Protein AF-A0A968MAL6-F1 (afdb_monomer_lite)

Foldseek 3Di:
DVVVVVVVVVLVVVLVVLVVVLVVVLVVLLVPPLQAAPLVLLLVLLLCVLVVHHQQPDPQDVDTPGRNPFFVVSNVVCNVVNPDDSSVVLVVLLVVLVVLQVLLVVLVCVVCVVPPVVVLPPCRVVVVVSCSVSPVVSSVCSSRSHCVSVLSSLQSVLLVCQLVVNNVSSVVSLVVSCSGGPVSVVVVVVVVVQVVPDGDD

Secondary structure (DSSP, 8-state):
-HHHHHHHHHHHHHHHHHHHHHHHHHHHHHHH-GGGSHHHHHHHHHHHHHTT--SS-S---SPSSPP--S-HHHHHHHGGGTTS-HHHHHHHHHHHHHHHHHHHHHHHHHHHHHHHHHHHHHHHHHHHHHHHHT-HHHHHHHHTT-THHHHHHHHHHHHHHHTTT-HHHHHHHHHHHHHH-STTHHHHHHHHHHHHS-S--

Radius of gyration: 20.29 Å; chains: 1; bounding box: 50×30×67 Å

Structure (mmCIF, N/CA/C/O backbone):
data_AF-A0A968MAL6-F1
#
_entry.id   AF-A0A968MAL6-F1
#
loop_
_atom_site.group_PDB
_atom_site.id
_atom_site.type_symbol
_atom_site.label_atom_id
_atom_site.label_alt_id
_atom_site.label_comp_id
_atom_site.label_asym_id
_atom_site.label_entity_id
_atom_site.label_seq_id
_atom_site.pdbx_PDB_ins_code
_atom_site.Cartn_x
_atom_site.Cartn_y
_atom_site.Cartn_z
_atom_site.occupancy
_atom_site.B_iso_or_equiv
_atom_site.auth_seq_id
_atom_site.auth_comp_id
_atom_site.auth_asym_id
_atom_site.auth_atom_id
_atom_site.pdbx_PDB_model_num
ATOM 1 N N . MET A 1 1 ? 0.985 7.442 41.364 1.00 51.34 1 MET A N 1
ATOM 2 C CA . MET A 1 1 ? 1.243 8.369 40.235 1.00 51.34 1 MET A CA 1
ATOM 3 C C . MET A 1 1 ? 2.527 8.025 39.466 1.00 51.34 1 MET A C 1
ATOM 5 O O . MET A 1 1 ? 2.498 8.048 38.245 1.00 51.34 1 MET A O 1
ATOM 9 N N . ASN A 1 2 ? 3.601 7.591 40.140 1.00 54.50 2 ASN A N 1
ATOM 10 C CA . ASN A 1 2 ? 4.912 7.316 39.520 1.00 54.50 2 ASN A CA 1
ATOM 11 C C . ASN A 1 2 ? 4.981 6.089 38.588 1.00 54.50 2 ASN A C 1
ATOM 13 O O . ASN A 1 2 ? 5.746 6.103 37.630 1.00 54.50 2 ASN A O 1
ATOM 17 N N . LEU A 1 3 ? 4.149 5.060 38.798 1.00 53.88 3 LEU A N 1
ATOM 18 C CA . LEU A 1 3 ? 4.181 3.844 37.970 1.00 53.88 3 LEU A CA 1
ATOM 19 C C . LEU A 1 3 ? 3.683 4.084 36.532 1.00 53.88 3 LEU A C 1
ATOM 21 O O . LEU A 1 3 ? 4.244 3.549 35.584 1.00 53.88 3 LEU A O 1
ATOM 25 N N . LYS A 1 4 ? 2.658 4.935 36.357 1.00 49.31 4 LYS A N 1
ATOM 26 C CA . LYS A 1 4 ? 2.114 5.286 35.032 1.00 49.31 4 LYS A CA 1
ATOM 27 C C . LYS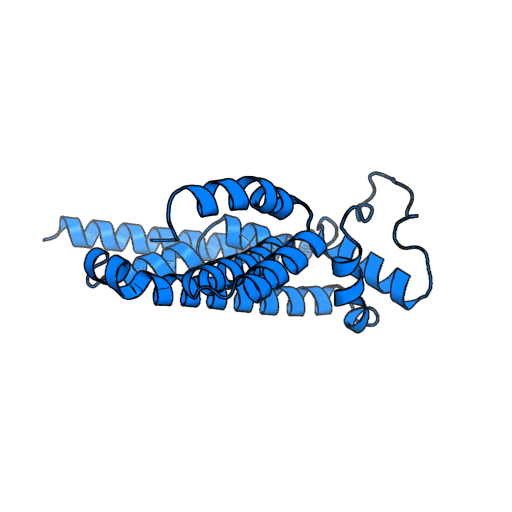 A 1 4 ? 3.102 6.120 34.215 1.00 49.31 4 LYS A C 1
ATOM 29 O O . LYS A 1 4 ? 3.215 5.922 33.015 1.00 49.31 4 LYS A O 1
ATOM 34 N N . ILE A 1 5 ? 3.834 7.014 34.878 1.00 56.94 5 ILE A N 1
ATOM 35 C CA . ILE A 1 5 ? 4.838 7.876 34.246 1.00 56.94 5 ILE A CA 1
ATOM 36 C C . ILE A 1 5 ? 6.049 7.039 33.815 1.00 56.94 5 ILE A C 1
ATOM 38 O O . ILE A 1 5 ? 6.457 7.131 32.664 1.00 56.94 5 ILE A O 1
ATOM 42 N N . GLY A 1 6 ? 6.563 6.152 34.677 1.00 54.81 6 GLY A N 1
ATOM 43 C CA . GLY A 1 6 ? 7.672 5.253 34.325 1.00 54.81 6 GLY A CA 1
ATOM 44 C C . GLY A 1 6 ? 7.352 4.312 33.157 1.00 54.81 6 GLY A C 1
ATOM 45 O O . GLY A 1 6 ? 8.191 4.110 32.283 1.00 54.81 6 GLY A O 1
ATOM 46 N N . LEU A 1 7 ? 6.114 3.807 33.089 1.00 55.72 7 LEU A N 1
ATOM 47 C CA . LEU A 1 7 ? 5.658 2.980 31.969 1.00 55.72 7 LEU A CA 1
ATOM 48 C C . LEU A 1 7 ? 5.637 3.777 30.652 1.00 55.72 7 LEU A C 1
ATOM 50 O O . LEU A 1 7 ? 6.122 3.298 29.633 1.00 55.72 7 LEU A O 1
ATOM 54 N N . LEU A 1 8 ? 5.125 5.013 30.681 1.00 56.56 8 LEU A N 1
ATOM 55 C CA . LEU A 1 8 ? 5.054 5.898 29.511 1.00 56.56 8 LEU A CA 1
ATOM 56 C C . LEU A 1 8 ? 6.440 6.279 28.969 1.00 56.56 8 LEU A C 1
ATOM 58 O O . LEU A 1 8 ? 6.631 6.312 27.752 1.00 56.56 8 LEU A O 1
ATOM 62 N N . TRP A 1 9 ? 7.418 6.511 29.849 1.00 55.53 9 TRP A N 1
ATOM 63 C CA . TRP A 1 9 ? 8.808 6.749 29.444 1.00 55.53 9 TRP A CA 1
ATOM 64 C C . TRP A 1 9 ? 9.450 5.500 28.833 1.00 55.53 9 TRP A C 1
ATOM 66 O O . TRP A 1 9 ? 10.084 5.604 27.784 1.00 55.53 9 TRP A O 1
ATOM 76 N N . GLY A 1 10 ? 9.219 4.320 29.418 1.00 60.47 10 GLY A N 1
ATOM 77 C CA . GLY A 1 10 ? 9.685 3.046 28.860 1.00 60.47 10 GLY A CA 1
ATOM 78 C C . GLY A 1 10 ? 9.137 2.779 27.455 1.00 60.47 10 GLY A C 1
ATOM 79 O O . GLY A 1 10 ? 9.898 2.444 26.549 1.00 60.47 10 GLY A O 1
ATOM 80 N N . PHE A 1 11 ? 7.838 3.013 27.242 1.00 60.50 11 PHE A N 1
ATOM 81 C CA . PHE A 1 11 ? 7.216 2.888 25.919 1.00 60.50 11 PHE A CA 1
ATOM 82 C C . PHE A 1 11 ? 7.781 3.890 24.908 1.00 60.50 11 PHE A C 1
ATOM 84 O O . PHE A 1 11 ? 8.002 3.533 23.752 1.00 60.50 11 PHE A O 1
ATOM 91 N N . SER A 1 12 ? 8.042 5.126 25.334 1.00 61.94 12 SER A N 1
ATOM 92 C CA . SER A 1 12 ? 8.558 6.179 24.451 1.00 61.94 12 SER A CA 1
ATOM 93 C C . SER A 1 12 ? 9.992 5.893 23.997 1.00 61.94 12 SER A C 1
ATOM 95 O O . SER A 1 12 ? 10.289 5.993 22.809 1.00 61.94 12 SER A O 1
ATOM 97 N N . VAL A 1 13 ? 10.867 5.460 24.910 1.00 68.69 13 VAL A N 1
ATOM 98 C CA . VAL A 1 13 ? 12.257 5.086 24.590 1.00 68.69 13 VAL A CA 1
ATOM 99 C C . VAL A 1 13 ? 12.304 3.862 23.675 1.00 68.69 13 VAL A C 1
ATOM 101 O O . VAL A 1 13 ? 13.034 3.870 22.685 1.00 68.69 13 VAL A O 1
ATOM 104 N N . LEU A 1 14 ? 11.483 2.843 23.949 1.00 66.75 14 LEU A N 1
ATOM 105 C CA . LEU A 1 14 ? 11.389 1.653 23.101 1.00 66.75 14 LEU A CA 1
ATOM 106 C C . LEU A 1 14 ? 10.876 1.997 21.693 1.00 66.75 14 LEU A C 1
ATOM 108 O O . LEU A 1 14 ? 11.385 1.474 20.707 1.00 66.75 14 LEU A O 1
ATOM 112 N N . SER A 1 15 ? 9.913 2.917 21.596 1.00 63.62 15 SER A N 1
ATOM 113 C CA . SER A 1 15 ? 9.362 3.385 20.318 1.00 63.62 15 SER A CA 1
ATOM 114 C C . SER A 1 15 ? 10.401 4.148 19.495 1.00 63.62 15 SER A C 1
ATOM 116 O O . SER A 1 15 ? 10.503 3.935 18.292 1.00 63.62 15 SER A O 1
ATOM 118 N N . ILE A 1 16 ? 11.207 5.001 20.136 1.00 71.06 16 ILE A N 1
ATOM 119 C CA . ILE A 1 16 ? 12.282 5.750 19.467 1.00 71.06 16 ILE A CA 1
ATOM 120 C C . ILE A 1 16 ? 13.395 4.809 18.996 1.00 71.06 16 ILE A C 1
ATOM 122 O O . ILE A 1 16 ? 13.851 4.925 17.861 1.00 71.06 16 ILE A O 1
ATOM 126 N N . ALA A 1 17 ? 13.812 3.857 19.834 1.00 71.12 17 ALA A N 1
ATOM 127 C CA . ALA A 1 17 ? 14.826 2.871 19.464 1.00 71.12 17 ALA A CA 1
ATOM 128 C C . ALA A 1 17 ? 14.357 1.984 18.298 1.00 71.12 17 ALA A C 1
ATOM 130 O O . ALA A 1 17 ? 15.116 1.741 17.361 1.00 71.12 17 ALA A O 1
ATOM 131 N N . LEU A 1 18 ? 13.086 1.565 18.316 1.00 68.56 18 LEU A N 1
ATOM 132 C CA . LEU A 1 18 ? 12.468 0.818 17.224 1.00 68.56 18 LEU A CA 1
ATOM 133 C C . LEU A 1 18 ? 12.384 1.659 15.941 1.00 68.56 18 LEU A C 1
ATOM 135 O O . LEU A 1 18 ? 12.729 1.161 14.876 1.00 68.56 18 LEU A O 1
ATOM 139 N N . ALA A 1 19 ? 11.997 2.935 16.038 1.00 69.50 19 ALA A N 1
ATOM 140 C CA . ALA A 1 19 ? 11.965 3.857 14.901 1.00 69.50 19 ALA A CA 1
ATOM 141 C C . ALA A 1 19 ? 13.349 4.027 14.261 1.00 69.50 19 ALA A C 1
ATOM 143 O O . ALA A 1 19 ? 13.481 3.952 13.043 1.00 69.50 19 ALA A O 1
ATOM 144 N N . ALA A 1 20 ? 14.385 4.227 15.078 1.00 74.50 20 ALA A N 1
ATOM 145 C CA . ALA A 1 20 ? 15.756 4.386 14.605 1.00 74.50 20 ALA A CA 1
ATOM 146 C C . ALA A 1 20 ? 16.278 3.109 13.926 1.00 74.50 20 ALA A C 1
ATOM 148 O O . ALA A 1 20 ? 16.894 3.196 12.866 1.00 74.50 20 ALA A O 1
ATOM 149 N N . TYR A 1 21 ? 15.983 1.934 14.493 1.00 74.81 21 TYR A N 1
ATOM 150 C CA . TYR A 1 21 ? 16.306 0.645 13.877 1.00 74.81 21 TYR A CA 1
ATOM 151 C C . TYR A 1 21 ? 15.601 0.467 12.526 1.00 74.81 21 TYR A C 1
ATOM 153 O O . TYR A 1 21 ? 16.252 0.133 11.543 1.00 74.81 21 TYR A O 1
ATOM 161 N N . ILE A 1 22 ? 14.301 0.764 12.461 1.00 69.12 22 ILE A N 1
ATOM 162 C CA . ILE A 1 22 ? 13.486 0.707 11.238 1.00 69.12 22 ILE A CA 1
ATOM 163 C C . ILE A 1 22 ? 14.056 1.629 10.151 1.00 69.12 22 ILE A C 1
ATOM 165 O O . ILE A 1 22 ? 14.203 1.217 9.004 1.00 69.12 22 ILE A O 1
ATOM 169 N N . ILE A 1 23 ? 14.424 2.864 10.501 1.00 69.75 23 ILE A N 1
ATOM 170 C CA . ILE A 1 23 ? 15.016 3.818 9.551 1.00 69.75 23 ILE A CA 1
ATOM 171 C C . ILE A 1 23 ? 16.369 3.307 9.042 1.00 69.75 23 ILE A C 1
ATOM 173 O O . ILE A 1 23 ? 16.617 3.343 7.837 1.00 69.75 23 ILE A O 1
ATOM 177 N N . ALA A 1 24 ? 17.228 2.806 9.933 1.00 69.81 24 ALA A N 1
ATOM 178 C CA . ALA A 1 24 ? 18.525 2.252 9.555 1.00 69.81 24 ALA A CA 1
ATOM 179 C C . ALA A 1 24 ? 18.366 1.036 8.625 1.00 69.81 24 ALA A C 1
ATOM 181 O O . ALA A 1 24 ? 19.005 0.973 7.574 1.00 69.81 24 ALA A O 1
ATOM 182 N N . ASP A 1 25 ? 17.454 0.126 8.959 1.00 70.56 25 ASP A N 1
ATOM 183 C CA . ASP A 1 25 ? 17.123 -1.054 8.160 1.00 70.56 25 ASP A CA 1
ATOM 184 C C . ASP A 1 25 ? 16.575 -0.669 6.775 1.00 70.56 25 ASP A C 1
ATOM 186 O O . ASP A 1 25 ? 17.031 -1.204 5.765 1.00 70.56 25 ASP A O 1
ATOM 190 N N . TYR A 1 26 ? 15.707 0.352 6.698 1.00 69.25 26 TYR A N 1
ATOM 191 C CA . TYR A 1 26 ? 15.232 0.900 5.422 1.00 69.25 26 TYR A CA 1
ATOM 192 C C . TYR A 1 26 ? 16.388 1.386 4.548 1.00 69.25 26 TYR A C 1
ATOM 194 O O . TYR A 1 26 ? 16.452 1.072 3.361 1.00 69.25 26 TYR A O 1
ATOM 202 N N . THR A 1 27 ? 17.307 2.166 5.128 1.00 66.00 27 THR A N 1
ATOM 203 C CA . THR A 1 27 ? 18.430 2.739 4.375 1.00 66.00 27 THR A CA 1
ATOM 204 C C . THR A 1 27 ? 19.405 1.674 3.892 1.00 66.00 27 THR A C 1
ATOM 206 O O . THR A 1 27 ? 19.837 1.734 2.745 1.00 66.00 27 THR A O 1
ATOM 209 N N . VAL A 1 28 ? 19.711 0.671 4.718 1.00 66.50 28 VAL A N 1
ATOM 210 C CA . VAL A 1 28 ? 20.562 -0.457 4.319 1.00 66.50 28 VAL A CA 1
ATOM 211 C C . VAL A 1 28 ? 19.873 -1.270 3.223 1.00 66.50 28 VAL A C 1
ATOM 213 O O . VAL A 1 28 ? 20.487 -1.560 2.200 1.00 66.50 28 VAL A O 1
ATOM 216 N N . PHE A 1 29 ? 18.588 -1.587 3.369 1.00 66.56 29 PHE A N 1
ATOM 217 C CA . PHE A 1 29 ? 17.880 -2.350 2.346 1.00 66.56 29 PHE A CA 1
ATOM 218 C C . PHE A 1 29 ? 17.795 -1.603 1.012 1.00 66.56 29 PHE A C 1
ATOM 220 O O . PHE A 1 29 ? 18.114 -2.169 -0.034 1.00 66.56 29 PHE A O 1
ATOM 227 N N . ALA A 1 30 ? 17.417 -0.323 1.043 1.00 64.12 30 ALA A N 1
ATOM 228 C CA . ALA A 1 30 ? 17.325 0.506 -0.154 1.00 64.12 30 ALA A CA 1
ATOM 229 C C . ALA A 1 30 ? 18.677 0.641 -0.880 1.00 64.12 30 ALA A C 1
ATOM 231 O O . ALA A 1 30 ? 18.699 0.780 -2.097 1.00 64.12 30 ALA A O 1
ATOM 232 N N . LEU A 1 31 ? 19.800 0.580 -0.159 1.00 65.25 31 LEU A N 1
ATOM 233 C CA . LEU A 1 31 ? 21.136 0.672 -0.752 1.00 65.25 31 LEU A CA 1
ATOM 234 C C . LEU A 1 31 ? 21.662 -0.659 -1.306 1.00 65.25 31 LEU A C 1
ATOM 236 O O . LEU A 1 31 ? 22.442 -0.635 -2.253 1.00 65.25 31 LEU A O 1
ATOM 240 N N . PHE A 1 32 ? 21.273 -1.800 -0.728 1.00 62.16 32 PHE A N 1
ATOM 241 C CA . PHE A 1 32 ? 21.923 -3.087 -1.017 1.00 62.16 32 PHE A CA 1
ATOM 242 C C . PHE A 1 32 ? 21.011 -4.164 -1.627 1.00 62.16 32 PHE A C 1
ATOM 244 O O . PHE A 1 32 ? 21.532 -5.134 -2.170 1.00 62.16 32 PHE A O 1
ATOM 251 N N . PHE A 1 33 ? 19.680 -4.033 -1.551 1.00 63.41 33 PHE A N 1
ATOM 252 C CA . PHE A 1 33 ? 18.760 -5.156 -1.811 1.00 63.41 33 PHE A CA 1
ATOM 253 C C . PHE A 1 33 ? 17.527 -4.825 -2.666 1.00 63.41 33 PHE A C 1
ATOM 255 O O . PHE A 1 33 ? 16.637 -5.669 -2.789 1.00 63.41 33 PHE A O 1
ATOM 262 N N . ILE A 1 34 ? 17.468 -3.649 -3.308 1.00 59.84 34 ILE A N 1
ATOM 263 C CA . ILE A 1 34 ? 16.366 -3.292 -4.228 1.00 59.84 34 ILE A CA 1
ATOM 264 C C . ILE A 1 34 ? 16.123 -4.403 -5.267 1.00 59.84 34 ILE A C 1
ATOM 266 O O . ILE A 1 34 ? 14.966 -4.745 -5.528 1.00 59.84 34 ILE A O 1
ATOM 270 N N . GLU A 1 35 ? 17.198 -5.031 -5.761 1.00 59.91 35 GLU A N 1
ATOM 271 C CA . GLU A 1 35 ? 17.199 -6.114 -6.761 1.00 59.91 35 GLU A CA 1
ATOM 272 C C . GLU A 1 35 ? 16.376 -7.364 -6.388 1.00 59.91 35 GLU A C 1
ATOM 274 O O . GLU A 1 35 ? 15.961 -8.117 -7.270 1.00 59.91 35 GLU A O 1
ATOM 279 N N . ALA A 1 36 ? 16.075 -7.568 -5.102 1.00 59.91 36 ALA A N 1
ATOM 280 C CA . ALA A 1 36 ? 15.384 -8.755 -4.592 1.00 59.91 36 ALA A CA 1
ATOM 281 C C . ALA A 1 36 ? 13.874 -8.552 -4.345 1.00 59.91 36 ALA A C 1
ATOM 283 O O . ALA A 1 36 ? 13.241 -9.360 -3.662 1.00 59.91 36 ALA A O 1
ATOM 284 N N . THR A 1 37 ? 13.282 -7.466 -4.849 1.00 71.69 37 THR A N 1
ATOM 285 C CA . THR A 1 37 ? 11.896 -7.093 -4.531 1.00 71.69 37 THR A CA 1
ATOM 286 C C . THR A 1 37 ? 10.890 -7.476 -5.619 1.00 71.69 37 THR A C 1
ATOM 288 O O . THR A 1 37 ? 11.152 -7.347 -6.817 1.00 71.69 37 THR A O 1
ATOM 291 N N . ASP A 1 38 ? 9.672 -7.848 -5.198 1.00 78.12 38 ASP A N 1
ATOM 292 C CA . ASP A 1 38 ? 8.491 -7.978 -6.072 1.00 78.12 38 ASP A CA 1
ATOM 293 C C . ASP A 1 38 ? 8.310 -6.738 -6.969 1.00 78.12 38 ASP A C 1
ATOM 295 O O . ASP A 1 38 ? 7.859 -6.837 -8.111 1.00 78.12 38 ASP A O 1
ATOM 299 N N . PHE A 1 39 ? 8.685 -5.564 -6.449 1.00 87.38 39 PHE A N 1
ATOM 300 C CA . PHE A 1 39 ? 8.546 -4.286 -7.127 1.00 87.38 39 PHE A CA 1
ATOM 301 C C . PHE A 1 39 ? 9.270 -4.217 -8.470 1.00 87.38 39 PHE A C 1
ATOM 303 O O . PHE A 1 39 ? 8.702 -3.728 -9.451 1.00 87.38 39 PHE A O 1
ATOM 310 N N . ILE A 1 40 ? 10.492 -4.745 -8.547 1.00 87.44 40 ILE A N 1
ATOM 311 C CA . ILE A 1 40 ? 11.246 -4.760 -9.804 1.00 87.44 40 ILE A CA 1
ATOM 312 C C . ILE A 1 40 ? 10.521 -5.580 -10.856 1.00 87.44 40 ILE A C 1
ATOM 314 O O . ILE A 1 40 ? 10.420 -5.150 -12.003 1.00 87.44 40 ILE A O 1
ATOM 318 N N . SER A 1 41 ? 9.955 -6.718 -10.458 1.00 88.38 41 SER A N 1
ATOM 319 C CA . SER A 1 41 ? 9.166 -7.560 -11.356 1.00 88.38 41 SER A CA 1
ATOM 320 C C . SER A 1 41 ? 8.015 -6.758 -11.976 1.00 88.38 41 SER A C 1
ATOM 322 O O . SER A 1 41 ? 7.749 -6.884 -13.171 1.00 88.38 41 SER A O 1
ATOM 324 N N . TYR A 1 42 ? 7.365 -5.875 -11.203 1.00 91.12 42 TYR A N 1
ATOM 325 C CA . TYR A 1 42 ? 6.310 -4.995 -11.715 1.00 91.12 42 TYR A CA 1
ATOM 326 C C . TYR A 1 42 ? 6.835 -3.966 -12.730 1.00 91.12 42 TYR A C 1
ATOM 328 O O . TYR A 1 42 ? 6.221 -3.787 -13.784 1.00 91.12 42 TYR A O 1
ATOM 336 N N . VAL A 1 43 ? 7.955 -3.297 -12.433 1.00 91.56 43 VAL A N 1
ATOM 337 C CA . VAL A 1 43 ? 8.524 -2.253 -13.306 1.00 91.56 43 VAL A CA 1
ATOM 338 C C . VAL A 1 43 ? 9.093 -2.848 -14.594 1.00 91.56 43 VAL A C 1
ATOM 340 O O . VAL A 1 43 ? 8.847 -2.314 -15.674 1.00 91.56 43 VAL A O 1
ATOM 343 N N . LEU A 1 44 ? 9.784 -3.986 -14.517 1.00 90.88 44 LEU A N 1
ATOM 344 C CA . LEU A 1 44 ? 10.300 -4.679 -15.698 1.00 90.88 44 LEU A CA 1
ATOM 345 C C . LEU A 1 44 ? 9.177 -5.184 -16.601 1.00 90.88 44 LEU A C 1
ATOM 347 O O . LEU A 1 44 ? 9.268 -5.061 -17.823 1.00 90.88 44 LEU A O 1
ATOM 351 N N . ALA A 1 45 ? 8.094 -5.707 -16.021 1.00 92.06 45 ALA A N 1
ATOM 352 C CA . ALA A 1 45 ? 6.913 -6.067 -16.797 1.00 92.06 45 ALA A CA 1
ATOM 353 C C . ALA A 1 45 ? 6.324 -4.837 -17.509 1.00 92.06 45 ALA A C 1
ATOM 355 O O . ALA A 1 45 ? 6.014 -4.906 -18.697 1.00 92.06 45 ALA A O 1
ATOM 356 N N . ALA A 1 46 ? 6.246 -3.690 -16.829 1.00 94.19 46 ALA A N 1
ATOM 357 C CA . ALA A 1 46 ? 5.793 -2.437 -17.429 1.00 94.19 46 ALA A CA 1
ATOM 358 C C . ALA A 1 46 ? 6.706 -1.945 -18.569 1.00 94.19 46 ALA A C 1
ATOM 360 O O . ALA A 1 46 ? 6.210 -1.503 -19.605 1.00 94.19 46 ALA A O 1
ATOM 361 N N . GLN A 1 47 ? 8.028 -2.068 -18.423 1.00 93.00 47 GLN A N 1
ATOM 362 C CA . GLN A 1 47 ? 9.013 -1.744 -19.466 1.00 93.00 47 GLN A CA 1
ATOM 363 C C . GLN A 1 47 ? 8.903 -2.654 -20.689 1.00 93.00 47 GLN A C 1
ATOM 365 O O . GLN A 1 47 ? 8.981 -2.185 -21.830 1.00 93.00 47 GLN A O 1
ATOM 370 N N . ARG A 1 48 ? 8.657 -3.948 -20.472 1.00 92.56 48 ARG A N 1
ATOM 371 C CA . ARG A 1 48 ? 8.382 -4.897 -21.555 1.00 92.56 48 ARG A CA 1
ATOM 372 C C . ARG A 1 48 ? 7.098 -4.540 -22.294 1.00 92.56 48 ARG A C 1
ATOM 374 O O . ARG A 1 48 ? 7.125 -4.437 -23.516 1.00 92.56 48 ARG A O 1
ATOM 381 N N . ILE A 1 49 ? 6.019 -4.228 -21.572 1.00 94.00 49 ILE A N 1
ATOM 382 C CA . ILE A 1 49 ? 4.770 -3.750 -22.188 1.00 94.00 49 ILE A CA 1
ATOM 383 C C . ILE A 1 49 ? 5.026 -2.481 -23.011 1.00 94.00 49 ILE A C 1
ATOM 385 O O . ILE A 1 49 ? 4.618 -2.411 -24.169 1.00 94.00 49 ILE A O 1
ATOM 389 N N . GLY A 1 50 ? 5.741 -1.500 -22.449 1.00 91.44 50 GLY A N 1
ATOM 390 C CA . GLY A 1 50 ? 6.062 -0.241 -23.128 1.00 91.44 50 GLY A CA 1
ATOM 391 C C . GLY A 1 50 ? 6.935 -0.399 -24.380 1.00 91.44 50 GLY A C 1
ATOM 392 O O . GLY A 1 50 ? 6.875 0.443 -25.271 1.00 91.44 50 GLY A O 1
ATOM 393 N N . SER A 1 51 ? 7.702 -1.487 -24.481 1.00 91.06 51 SER A N 1
ATOM 394 C CA . SER A 1 51 ? 8.520 -1.833 -25.654 1.00 91.06 51 SER A CA 1
ATOM 395 C C . SER A 1 51 ? 7.855 -2.843 -26.598 1.00 91.06 51 SER A C 1
ATOM 397 O O . SER A 1 51 ? 8.486 -3.289 -27.556 1.00 91.06 51 SER A O 1
ATOM 399 N N . GLY A 1 52 ? 6.587 -3.202 -26.361 1.00 90.69 52 GLY A N 1
ATOM 400 C CA . GLY A 1 52 ? 5.847 -4.161 -27.188 1.00 90.69 52 GLY A CA 1
ATOM 401 C C . GLY A 1 52 ? 6.312 -5.612 -27.028 1.00 90.69 52 GLY A C 1
ATOM 402 O O . GLY A 1 52 ? 6.036 -6.443 -27.891 1.00 90.69 52 GLY A O 1
ATOM 403 N N . GLN A 1 53 ? 7.026 -5.923 -25.946 1.00 88.81 53 GLN A N 1
ATOM 404 C CA . GLN A 1 53 ? 7.526 -7.261 -25.646 1.00 88.81 53 GLN A CA 1
ATOM 405 C C . GLN A 1 53 ? 6.541 -8.046 -24.762 1.00 88.81 53 GLN A C 1
ATOM 407 O O . GLN A 1 53 ? 5.870 -7.458 -23.906 1.00 88.81 53 GLN A O 1
ATOM 412 N N . PRO A 1 54 ? 6.488 -9.386 -24.888 1.00 87.88 54 PRO A N 1
ATOM 413 C CA . PRO A 1 54 ? 5.785 -10.232 -23.929 1.00 87.88 54 PRO A CA 1
ATOM 414 C C . PRO A 1 54 ? 6.344 -10.043 -22.510 1.00 87.88 54 PRO A C 1
ATOM 416 O O . PRO A 1 54 ? 7.559 -10.055 -22.303 1.00 87.88 54 PRO A O 1
ATOM 419 N N . PHE A 1 55 ? 5.461 -9.880 -21.520 1.00 88.12 55 PHE A N 1
ATOM 420 C CA . PHE A 1 55 ? 5.845 -9.648 -20.119 1.00 88.12 55 PHE A CA 1
ATOM 421 C C . PHE A 1 55 ? 5.634 -10.856 -19.192 1.00 88.12 55 PHE A C 1
ATOM 423 O O . PHE A 1 55 ? 6.130 -10.840 -18.070 1.00 88.12 55 PHE A O 1
ATOM 430 N N . TYR A 1 56 ? 4.966 -11.915 -19.667 1.00 87.50 56 TYR A N 1
ATOM 431 C CA . TYR A 1 56 ? 4.871 -13.209 -18.970 1.00 87.50 56 TYR A CA 1
ATOM 432 C C . TYR A 1 56 ? 5.900 -14.241 -19.449 1.00 87.50 56 TYR A C 1
ATOM 434 O O . TYR A 1 56 ? 6.154 -15.217 -18.754 1.00 87.50 56 TYR A O 1
ATOM 442 N N . GLU A 1 57 ? 6.507 -14.041 -20.620 1.00 75.94 57 GLU A N 1
ATOM 443 C CA . GLU A 1 57 ? 7.429 -15.004 -21.243 1.00 75.94 57 GLU A CA 1
ATOM 444 C C . GLU A 1 57 ? 8.889 -14.753 -20.836 1.00 75.94 57 GLU A C 1
ATOM 446 O O . GLU A 1 57 ? 9.809 -14.822 -21.650 1.00 75.94 57 GLU A O 1
ATOM 451 N N . VAL A 1 58 ? 9.117 -14.420 -19.565 1.00 66.56 58 VAL A N 1
ATOM 452 C CA . VAL A 1 58 ? 10.471 -14.376 -19.003 1.00 66.56 58 VAL A CA 1
ATOM 453 C C . VAL A 1 58 ? 10.780 -15.787 -18.499 1.00 66.56 58 VAL A C 1
ATOM 455 O O . VAL A 1 58 ? 9.982 -16.309 -17.715 1.00 66.56 58 VAL A O 1
ATOM 458 N N . PRO A 1 59 ? 11.873 -16.438 -18.947 1.00 58.81 59 PRO A N 1
ATOM 459 C CA . PRO A 1 59 ? 12.220 -17.771 -18.474 1.00 58.81 59 PRO A CA 1
ATOM 460 C C . PRO A 1 59 ? 12.226 -17.783 -16.946 1.00 58.81 59 PRO A C 1
ATOM 462 O O . PRO A 1 59 ? 12.785 -16.876 -16.331 1.00 58.81 59 PRO A O 1
ATOM 465 N N . VAL A 1 60 ? 11.594 -18.794 -16.341 1.00 57.06 60 VAL A N 1
ATOM 466 C CA . VAL A 1 60 ? 11.626 -19.022 -14.889 1.00 57.06 60 VAL A CA 1
ATOM 467 C C . VAL A 1 60 ? 13.024 -19.515 -14.531 1.00 57.06 60 VAL A C 1
ATOM 469 O O . VAL A 1 60 ? 13.247 -20.687 -14.239 1.00 57.06 60 VAL A O 1
ATOM 472 N N . VAL A 1 61 ? 13.999 -18.626 -14.637 1.00 54.84 61 VAL A N 1
ATOM 473 C CA . VAL A 1 61 ? 15.269 -18.791 -13.959 1.00 54.84 61 VAL A CA 1
ATOM 474 C C . VAL A 1 61 ? 15.024 -18.246 -12.560 1.00 54.84 61 VAL A C 1
ATOM 476 O O . VAL A 1 61 ? 14.416 -17.187 -12.408 1.00 54.84 61 VAL A O 1
ATOM 479 N N . PHE A 1 62 ? 15.454 -18.962 -11.523 1.00 54.25 62 PHE A N 1
ATOM 480 C CA . PHE A 1 62 ? 15.479 -18.441 -10.149 1.00 54.25 62 PHE A CA 1
ATOM 481 C C . PHE A 1 62 ? 16.567 -17.357 -10.001 1.00 54.25 62 PHE A C 1
ATOM 483 O O . PHE A 1 62 ? 17.316 -17.338 -9.029 1.00 54.25 62 PHE A O 1
ATOM 490 N N . GLU A 1 63 ? 16.697 -16.499 -11.009 1.00 58.59 63 GLU A N 1
ATOM 491 C CA . GLU A 1 63 ? 17.574 -15.346 -11.038 1.00 58.59 63 GLU A CA 1
ATOM 492 C C . GLU A 1 63 ? 16.783 -14.137 -10.555 1.00 58.59 63 GLU A C 1
ATOM 494 O O . GLU A 1 63 ? 15.581 -14.000 -10.787 1.00 58.59 63 GLU A O 1
ATOM 499 N N . THR A 1 64 ? 17.466 -13.268 -9.824 1.00 57.78 64 THR A N 1
ATOM 500 C CA . THR A 1 64 ? 16.947 -11.958 -9.462 1.00 57.78 64 THR A CA 1
ATOM 501 C C . THR A 1 64 ? 17.087 -11.041 -10.674 1.00 57.78 64 THR A C 1
ATOM 503 O O . THR A 1 64 ? 18.197 -10.921 -11.198 1.00 57.78 64 THR A O 1
ATOM 506 N N . PRO A 1 65 ? 16.012 -10.377 -11.123 1.00 65.56 65 PRO A N 1
ATOM 507 C CA . PRO A 1 65 ? 14.679 -10.324 -10.522 1.00 65.56 65 PRO A CA 1
ATOM 508 C C . PRO A 1 65 ? 13.748 -11.466 -10.961 1.00 65.56 65 PRO A C 1
ATOM 510 O O . PRO A 1 65 ? 13.788 -11.929 -12.099 1.00 65.56 65 PRO A O 1
ATOM 513 N N . ALA A 1 66 ? 12.860 -11.864 -10.045 1.00 71.00 66 ALA A N 1
ATOM 514 C CA . ALA A 1 66 ? 11.903 -12.949 -10.240 1.00 71.00 66 ALA A CA 1
ATOM 515 C C . ALA A 1 66 ? 10.958 -12.716 -11.444 1.00 71.00 66 ALA A C 1
ATOM 517 O O . ALA A 1 66 ? 10.657 -11.571 -11.800 1.00 71.00 66 ALA A O 1
ATOM 518 N N . PRO A 1 67 ? 10.431 -13.789 -12.065 1.00 80.25 67 PRO A N 1
ATOM 519 C CA . PRO A 1 67 ? 9.461 -13.656 -13.145 1.00 80.25 67 PRO A CA 1
ATOM 520 C C . PRO A 1 67 ? 8.153 -13.022 -12.655 1.00 80.25 67 PRO A C 1
ATOM 522 O O . PRO A 1 67 ? 7.711 -13.214 -11.520 1.00 80.25 67 PRO A O 1
ATOM 525 N N . TYR A 1 68 ? 7.487 -12.293 -13.550 1.00 87.62 68 TYR A N 1
ATOM 526 C CA . TYR A 1 68 ? 6.213 -11.650 -13.254 1.00 87.62 68 TYR A CA 1
ATOM 527 C C . TYR A 1 68 ? 5.070 -12.677 -13.197 1.00 87.62 68 TYR A C 1
ATOM 529 O O . TYR A 1 68 ? 4.667 -13.235 -14.215 1.00 87.62 68 TYR A O 1
ATOM 537 N N . ILE A 1 69 ? 4.522 -12.901 -11.999 1.00 88.69 69 ILE A N 1
ATOM 538 C CA . ILE A 1 69 ? 3.449 -13.883 -11.730 1.00 88.69 69 ILE A CA 1
ATOM 539 C C . ILE A 1 69 ? 2.118 -13.239 -11.310 1.00 88.69 69 ILE A C 1
ATOM 541 O O . ILE A 1 69 ? 1.220 -13.903 -10.789 1.00 88.69 69 ILE A O 1
ATOM 545 N N . TYR A 1 70 ? 1.998 -11.924 -11.474 1.00 90.00 70 TYR A N 1
ATOM 546 C CA . TYR A 1 70 ? 0.879 -11.142 -10.954 1.00 90.00 70 TYR A CA 1
ATOM 547 C C . TYR A 1 70 ? -0.160 -10.866 -12.045 1.00 90.00 70 TYR A C 1
ATOM 549 O O . TYR A 1 70 ? 0.142 -11.008 -13.224 1.00 90.00 70 TYR A O 1
ATOM 557 N N . PRO A 1 71 ? -1.393 -10.470 -11.691 1.00 94.31 71 PRO A N 1
ATOM 558 C CA . PRO A 1 71 ? -2.389 -10.071 -12.680 1.00 94.31 71 PRO A CA 1
ATOM 559 C C . PRO A 1 71 ? -1.950 -8.871 -13.549 1.00 94.31 71 PRO A C 1
ATOM 561 O O . PRO A 1 71 ? -1.348 -7.937 -13.017 1.00 94.31 71 PRO A O 1
ATOM 564 N N . PRO A 1 72 ? -2.348 -8.799 -14.840 1.00 94.00 72 PRO A N 1
ATOM 565 C CA . PRO A 1 72 ? -1.815 -7.818 -15.795 1.00 94.00 72 PRO A CA 1
ATOM 566 C C . PRO A 1 72 ? -1.966 -6.350 -15.386 1.00 94.00 72 PRO A C 1
ATOM 568 O O . PRO A 1 72 ? -1.126 -5.523 -15.739 1.00 94.00 72 PRO A O 1
ATOM 571 N N . LEU A 1 73 ? -3.040 -6.006 -14.661 1.00 94.94 73 LEU A N 1
ATOM 572 C CA . LEU A 1 73 ? -3.338 -4.618 -14.304 1.00 94.94 73 LEU A CA 1
ATOM 573 C C . LEU A 1 73 ? -2.180 -3.977 -13.535 1.00 94.94 73 LEU A C 1
ATOM 575 O O . LEU A 1 73 ? -1.902 -2.799 -13.744 1.00 94.94 73 LEU A O 1
ATOM 579 N N . MET A 1 74 ? -1.483 -4.742 -12.688 1.00 94.31 74 MET A N 1
ATOM 580 C CA . MET A 1 74 ? -0.372 -4.209 -11.904 1.00 94.31 74 MET A CA 1
ATOM 581 C C . MET A 1 74 ? 0.779 -3.725 -12.802 1.00 94.31 74 MET A C 1
ATOM 583 O O . MET A 1 74 ? 1.315 -2.643 -12.575 1.00 94.31 74 MET A O 1
ATOM 587 N N . ALA A 1 75 ? 1.121 -4.472 -13.856 1.00 93.75 75 ALA A N 1
ATOM 588 C CA . ALA A 1 75 ? 2.133 -4.041 -14.820 1.00 93.75 75 ALA A CA 1
ATOM 589 C C . ALA A 1 75 ? 1.630 -2.862 -15.666 1.00 93.75 75 ALA A C 1
ATOM 591 O O . ALA A 1 75 ? 2.352 -1.887 -15.858 1.00 93.75 75 ALA A O 1
ATOM 592 N N . VAL A 1 76 ? 0.369 -2.907 -16.115 1.00 95.31 76 VAL A N 1
ATOM 593 C CA . VAL A 1 76 ? -0.242 -1.853 -16.945 1.00 95.31 76 VAL A CA 1
ATOM 594 C C . VAL A 1 76 ? -0.257 -0.496 -16.237 1.00 95.31 76 VAL A C 1
ATOM 596 O O . VAL A 1 76 ? 0.072 0.516 -16.851 1.00 95.31 76 VAL A O 1
ATOM 599 N N . VAL A 1 77 ? -0.584 -0.456 -14.941 1.00 95.31 77 VAL A N 1
ATOM 600 C CA . VAL A 1 77 ? -0.600 0.789 -14.148 1.00 95.31 77 VAL A CA 1
ATOM 601 C C . VAL A 1 77 ? 0.783 1.442 -14.070 1.00 95.31 77 VAL A C 1
ATOM 603 O O . VAL A 1 77 ? 0.873 2.663 -13.944 1.00 95.31 77 VAL A O 1
ATOM 606 N N . LEU A 1 78 ? 1.858 0.657 -14.180 1.00 95.69 78 LEU A N 1
ATOM 607 C CA . LEU A 1 78 ? 3.226 1.165 -14.147 1.00 95.69 78 LEU A CA 1
ATOM 608 C C . LEU A 1 78 ? 3.788 1.551 -15.524 1.00 95.69 78 LEU A C 1
ATOM 610 O O . LEU A 1 78 ? 4.842 2.181 -15.579 1.00 95.69 78 LEU A O 1
ATOM 614 N N . VAL A 1 79 ? 3.093 1.251 -16.628 1.00 96.19 79 VAL A N 1
ATOM 615 C CA . VAL A 1 79 ? 3.542 1.587 -17.997 1.00 96.19 79 VAL A CA 1
ATOM 616 C C . VAL A 1 79 ? 3.875 3.074 -18.180 1.00 96.19 79 VAL A C 1
ATOM 618 O O . VAL A 1 79 ? 4.914 3.356 -18.776 1.00 96.19 79 VAL A O 1
ATOM 621 N N . PRO A 1 80 ? 3.103 4.044 -17.643 1.00 96.44 80 PRO A N 1
ATOM 622 C CA . PRO A 1 80 ? 3.465 5.461 -17.743 1.00 96.44 80 PRO A CA 1
ATOM 623 C C . PRO A 1 80 ? 4.833 5.810 -17.132 1.00 96.44 80 PRO A C 1
ATOM 625 O O . PRO A 1 80 ? 5.411 6.835 -17.481 1.00 96.44 80 PRO A O 1
ATOM 628 N N . PHE A 1 81 ? 5.360 4.967 -16.238 1.00 94.94 81 PHE A N 1
ATOM 629 C CA . PHE A 1 81 ? 6.649 5.146 -15.565 1.00 94.94 81 PHE A CA 1
ATOM 630 C C . PHE A 1 81 ? 7.764 4.272 -16.155 1.00 94.94 81 PHE A C 1
ATOM 632 O O . PHE A 1 81 ? 8.891 4.322 -15.670 1.00 94.94 81 PHE A O 1
ATOM 639 N N . ALA A 1 82 ? 7.483 3.494 -17.206 1.00 91.88 82 ALA A N 1
ATOM 640 C CA . ALA A 1 82 ? 8.431 2.553 -17.802 1.00 91.88 82 ALA A CA 1
ATOM 641 C C . ALA A 1 82 ? 9.738 3.213 -18.279 1.00 91.88 82 ALA A C 1
ATOM 643 O O . ALA A 1 82 ? 10.797 2.597 -18.221 1.00 91.88 82 ALA A O 1
ATOM 644 N N . GLY A 1 83 ? 9.682 4.471 -18.727 1.00 93.19 83 GLY A N 1
ATOM 645 C CA . GLY A 1 83 ? 10.861 5.209 -19.193 1.00 93.19 83 GLY A CA 1
ATOM 646 C C . GLY A 1 83 ? 11.754 5.780 -18.085 1.00 93.19 83 GLY A C 1
ATOM 647 O O . GLY A 1 83 ? 12.771 6.393 -18.401 1.00 93.19 83 GLY A O 1
ATOM 648 N N . LEU A 1 84 ? 11.378 5.641 -16.811 1.00 93.06 84 LEU A N 1
ATOM 649 C CA . LEU A 1 84 ? 12.131 6.187 -15.681 1.00 93.06 84 LEU A CA 1
ATOM 650 C C . LEU A 1 84 ? 13.105 5.150 -15.091 1.00 93.06 84 LEU A C 1
ATOM 652 O O . LEU A 1 84 ? 12.837 3.949 -15.170 1.00 93.06 84 LEU A O 1
ATOM 656 N N . PRO A 1 85 ? 14.197 5.596 -14.437 1.00 90.75 85 PRO A N 1
ATOM 657 C CA . PRO A 1 85 ? 15.034 4.720 -13.619 1.00 90.75 85 PRO A CA 1
ATOM 658 C C . PRO A 1 85 ? 14.210 4.033 -12.522 1.00 90.75 85 PRO A C 1
ATOM 660 O O . PRO A 1 85 ? 13.359 4.675 -11.897 1.00 90.75 85 PRO A O 1
ATOM 663 N N . ILE A 1 86 ? 14.463 2.745 -12.273 1.00 87.69 86 ILE A N 1
ATOM 664 C CA . ILE A 1 86 ? 13.687 1.915 -11.333 1.00 87.69 86 ILE A CA 1
ATOM 665 C C . ILE A 1 86 ? 13.684 2.531 -9.929 1.00 87.69 86 ILE A C 1
ATOM 667 O O . ILE A 1 86 ? 12.655 2.529 -9.256 1.00 87.69 86 ILE A O 1
ATOM 671 N N . GLU A 1 87 ? 14.801 3.120 -9.513 1.00 86.62 87 GLU A N 1
ATOM 672 C CA . GLU A 1 87 ? 14.979 3.783 -8.222 1.00 86.62 87 GLU A CA 1
ATOM 673 C C . GLU A 1 87 ? 14.026 4.972 -8.076 1.00 86.62 87 GLU A C 1
ATOM 675 O O . GLU A 1 87 ? 13.417 5.168 -7.024 1.00 86.62 87 GLU A O 1
ATOM 680 N N . LEU A 1 88 ? 13.839 5.745 -9.151 1.00 89.50 88 LEU A N 1
ATOM 681 C CA . LEU A 1 88 ? 12.919 6.878 -9.155 1.00 89.50 88 LEU A CA 1
ATOM 682 C C . LEU A 1 88 ? 11.463 6.404 -9.068 1.00 89.50 88 LEU A C 1
ATOM 684 O O . LEU A 1 88 ? 10.673 6.980 -8.313 1.00 89.50 88 LEU A O 1
ATOM 688 N N . VAL A 1 89 ? 11.116 5.331 -9.790 1.00 92.44 89 VAL A N 1
ATOM 689 C CA . VAL A 1 89 ? 9.782 4.716 -9.691 1.00 92.44 89 VAL A CA 1
ATOM 690 C C . VAL A 1 89 ? 9.557 4.160 -8.282 1.00 92.44 89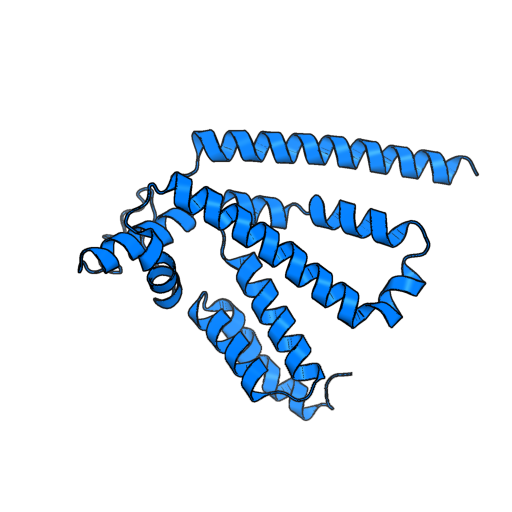 VAL A C 1
ATOM 692 O O . VAL A 1 89 ? 8.477 4.344 -7.726 1.00 92.44 89 VAL A O 1
ATOM 695 N N . PHE A 1 90 ? 10.572 3.553 -7.665 1.00 89.31 90 PHE A N 1
ATOM 696 C CA . PHE A 1 90 ? 10.504 3.011 -6.308 1.00 89.31 90 PHE A CA 1
ATOM 697 C C . PHE A 1 90 ? 10.308 4.099 -5.246 1.00 89.31 90 PHE A C 1
ATOM 699 O O . PHE A 1 90 ? 9.457 3.957 -4.364 1.00 89.31 90 PHE A O 1
ATOM 706 N N . VAL A 1 91 ? 11.025 5.224 -5.343 1.00 87.88 91 VAL A N 1
ATOM 707 C CA . VAL A 1 91 ? 10.816 6.381 -4.454 1.00 87.88 91 VAL A CA 1
ATOM 708 C C . VAL A 1 91 ? 9.392 6.920 -4.603 1.00 87.88 91 VAL A C 1
ATOM 710 O O . VAL A 1 91 ? 8.695 7.107 -3.602 1.00 87.88 91 VAL A O 1
ATOM 713 N N . GLY A 1 92 ? 8.921 7.107 -5.840 1.00 90.94 92 GLY A N 1
ATOM 714 C CA . GLY A 1 92 ? 7.545 7.531 -6.107 1.00 90.94 92 GLY A CA 1
ATOM 715 C C . GLY A 1 92 ? 6.508 6.552 -5.547 1.00 90.94 92 GLY A C 1
ATOM 716 O O . GLY A 1 92 ? 5.544 6.964 -4.896 1.00 90.94 92 GLY A O 1
ATOM 717 N N . TRP A 1 93 ? 6.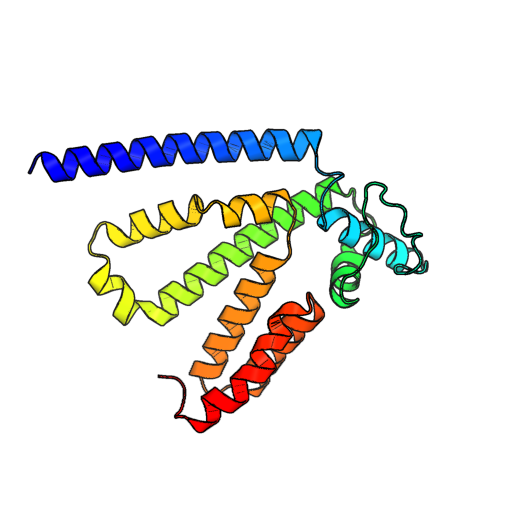740 5.251 -5.724 1.00 92.56 93 TRP A N 1
ATOM 718 C CA . TRP A 1 93 ? 5.896 4.182 -5.194 1.00 92.56 93 TRP A CA 1
ATOM 719 C C . TRP A 1 93 ? 5.864 4.158 -3.666 1.00 92.56 93 TRP A C 1
ATOM 721 O O . TRP A 1 93 ? 4.803 3.967 -3.070 1.00 92.56 93 TRP A O 1
ATOM 731 N N . THR A 1 94 ? 7.002 4.396 -3.019 1.00 90.31 94 THR A N 1
ATOM 732 C CA . THR A 1 94 ? 7.111 4.486 -1.559 1.00 90.31 94 THR A CA 1
ATOM 733 C C . THR A 1 94 ? 6.275 5.650 -1.034 1.00 90.31 94 THR A C 1
ATOM 735 O O . THR A 1 94 ? 5.446 5.462 -0.143 1.00 90.31 94 THR A O 1
ATOM 738 N N . ILE A 1 95 ? 6.423 6.841 -1.624 1.00 90.56 95 ILE A N 1
ATOM 739 C CA . ILE A 1 95 ? 5.640 8.030 -1.252 1.00 90.56 95 ILE A CA 1
ATOM 740 C C . ILE A 1 95 ? 4.142 7.763 -1.445 1.00 90.56 95 ILE A C 1
ATOM 742 O O . ILE A 1 95 ? 3.335 8.041 -0.553 1.00 90.56 95 ILE A O 1
ATOM 746 N N . PHE A 1 96 ? 3.767 7.165 -2.578 1.00 95.25 96 PHE A N 1
ATOM 747 C CA . PHE A 1 96 ? 2.388 6.771 -2.858 1.00 95.25 96 PHE A CA 1
ATOM 748 C C . PHE A 1 96 ? 1.849 5.760 -1.834 1.00 95.25 96 PHE A C 1
ATOM 750 O O . PHE A 1 96 ? 0.722 5.906 -1.354 1.00 95.25 96 PHE A O 1
ATOM 757 N N . SER A 1 97 ? 2.658 4.771 -1.448 1.00 94.38 97 SER A N 1
ATOM 758 C CA . SER A 1 97 ? 2.314 3.762 -0.440 1.00 94.38 97 SER A CA 1
ATOM 759 C C . SER A 1 97 ? 2.080 4.396 0.931 1.00 94.38 97 SER A C 1
ATOM 761 O O . SER A 1 97 ? 1.065 4.115 1.567 1.00 94.38 97 SER A O 1
ATOM 763 N N . ILE A 1 98 ? 2.949 5.313 1.363 1.00 91.81 98 ILE A N 1
ATOM 764 C CA . ILE A 1 98 ? 2.771 6.069 2.613 1.00 91.81 98 ILE A CA 1
ATOM 765 C C . ILE A 1 98 ? 1.466 6.876 2.570 1.00 91.81 98 ILE A C 1
ATOM 767 O O . ILE A 1 98 ? 0.683 6.834 3.521 1.00 91.81 98 ILE A O 1
ATOM 771 N N . GLY A 1 99 ? 1.185 7.556 1.454 1.00 95.25 99 GLY A N 1
ATOM 772 C CA . GLY A 1 99 ? -0.080 8.268 1.255 1.00 95.25 99 GLY A CA 1
ATOM 773 C C . GLY A 1 99 ? -1.299 7.345 1.369 1.00 95.25 99 GLY A C 1
ATOM 774 O O . GLY A 1 99 ? -2.262 7.673 2.066 1.00 95.25 99 GLY A O 1
ATOM 775 N N . CYS A 1 100 ? -1.236 6.160 0.754 1.00 97.56 100 CYS A N 1
ATOM 776 C CA . CYS A 1 100 ? -2.294 5.152 0.841 1.00 97.56 100 CYS A CA 1
ATOM 777 C C . CYS A 1 100 ? -2.505 4.646 2.272 1.00 97.56 100 CYS A C 1
ATOM 779 O O . CYS A 1 100 ? -3.649 4.511 2.709 1.00 97.56 100 CYS A O 1
ATOM 781 N N . TRP A 1 101 ? -1.420 4.409 3.013 1.00 94.94 101 TRP A N 1
ATOM 782 C CA . TRP A 1 101 ? -1.473 4.004 4.416 1.00 94.94 101 TRP A CA 1
ATOM 783 C C . TRP A 1 101 ? -2.163 5.061 5.278 1.00 94.94 101 TRP A C 1
ATOM 785 O O . TRP A 1 101 ? -3.142 4.763 5.964 1.00 94.94 101 TRP A O 1
ATOM 795 N N . VAL A 1 102 ? -1.707 6.315 5.193 1.00 93.00 102 VAL A N 1
ATOM 796 C CA . VAL A 1 102 ? -2.289 7.437 5.944 1.00 93.00 102 VAL A CA 1
ATOM 797 C C . VAL A 1 102 ? -3.773 7.596 5.613 1.00 93.00 102 VAL A C 1
ATOM 799 O O . VAL A 1 102 ? -4.591 7.718 6.526 1.00 93.00 102 VAL A O 1
ATOM 802 N N . ALA A 1 103 ? -4.142 7.530 4.330 1.00 96.19 103 ALA A N 1
ATOM 803 C CA . ALA A 1 103 ? -5.534 7.611 3.900 1.00 96.19 103 ALA A CA 1
ATOM 804 C C . ALA A 1 103 ? -6.383 6.457 4.459 1.00 96.19 103 ALA A C 1
ATOM 806 O O . ALA A 1 103 ? -7.469 6.700 4.988 1.00 96.19 103 ALA A O 1
ATOM 807 N N . ALA A 1 104 ? -5.891 5.217 4.400 1.00 96.44 104 ALA A N 1
ATOM 808 C CA . ALA A 1 104 ? -6.605 4.049 4.910 1.00 96.44 104 ALA A CA 1
ATOM 809 C C . ALA A 1 104 ? -6.860 4.163 6.420 1.00 96.44 104 ALA A C 1
ATOM 811 O O . ALA A 1 104 ? -7.998 4.006 6.871 1.00 96.44 104 ALA A O 1
ATOM 812 N N . ILE A 1 105 ? -5.831 4.512 7.198 1.00 92.88 105 ILE A N 1
ATOM 813 C CA . ILE A 1 105 ? -5.955 4.704 8.648 1.00 92.88 105 ILE A CA 1
ATOM 814 C C . ILE A 1 105 ? -6.900 5.864 8.972 1.00 92.88 105 ILE A C 1
ATOM 816 O O . ILE A 1 105 ? -7.788 5.706 9.812 1.00 92.88 105 ILE A O 1
ATOM 820 N N . ALA A 1 106 ? -6.773 7.007 8.291 1.00 91.94 106 ALA A N 1
ATOM 821 C CA . ALA A 1 106 ? -7.653 8.155 8.503 1.00 91.94 106 ALA A CA 1
ATOM 822 C C . ALA A 1 106 ? -9.125 7.803 8.236 1.00 91.94 106 ALA A C 1
ATOM 824 O O . ALA A 1 106 ? -10.004 8.168 9.020 1.00 91.94 106 ALA A O 1
ATOM 825 N N . LEU A 1 107 ? -9.397 7.044 7.172 1.00 95.50 107 LEU A N 1
ATOM 826 C CA . LEU A 1 107 ? -10.733 6.560 6.834 1.00 95.50 107 LEU A CA 1
ATOM 827 C C . LEU A 1 107 ? -11.291 5.595 7.890 1.00 95.50 107 LEU A C 1
ATOM 829 O O . LEU A 1 107 ? -12.449 5.746 8.290 1.00 95.50 107 LEU A O 1
ATOM 833 N N . ILE A 1 108 ? -10.480 4.654 8.384 1.00 93.56 108 ILE A N 1
ATOM 834 C CA . ILE A 1 108 ? -10.867 3.731 9.465 1.00 93.56 108 ILE A CA 1
ATOM 835 C C . ILE A 1 108 ? -11.190 4.512 10.743 1.00 93.56 108 ILE A C 1
ATOM 837 O O . ILE A 1 108 ? -12.272 4.346 11.312 1.00 93.56 108 ILE A O 1
ATOM 841 N N . VAL A 1 109 ? -10.289 5.400 11.174 1.00 90.88 109 VAL A N 1
ATOM 842 C CA . VAL A 1 109 ? -10.473 6.218 12.381 1.00 90.88 109 VAL A CA 1
ATOM 843 C C . VAL A 1 109 ? -11.715 7.087 12.243 1.00 90.88 109 VAL A C 1
ATOM 845 O O . VAL A 1 109 ? -12.543 7.105 13.149 1.00 90.88 109 VAL A O 1
ATOM 848 N N . TYR A 1 110 ? -11.906 7.753 11.103 1.00 91.75 110 TYR A N 1
ATOM 849 C CA . TYR A 1 110 ? -13.098 8.558 10.849 1.00 91.75 110 TYR A CA 1
ATOM 850 C C . TYR A 1 110 ? -14.378 7.721 10.952 1.00 91.75 110 TYR A C 1
ATOM 852 O O . TYR A 1 110 ? -15.346 8.155 11.583 1.00 91.75 110 TYR A O 1
ATOM 860 N N . ALA A 1 111 ? -14.390 6.528 10.361 1.00 92.50 111 ALA A N 1
ATOM 861 C CA . ALA A 1 111 ? -15.555 5.651 10.314 1.00 92.50 111 ALA A CA 1
ATOM 862 C C . ALA A 1 111 ? -15.895 4.983 11.652 1.00 92.50 111 ALA A C 1
ATOM 864 O O . ALA A 1 111 ? -17.053 4.605 11.861 1.00 92.50 111 ALA A O 1
ATOM 865 N N . LEU A 1 112 ? -14.907 4.848 12.539 1.00 90.88 112 LEU A N 1
ATOM 866 C CA . LEU A 1 112 ? -15.045 4.259 13.871 1.00 90.88 112 LEU A CA 1
ATOM 867 C C . LEU A 1 112 ? -14.942 5.299 14.994 1.00 90.88 112 LEU A C 1
ATOM 869 O O . LEU A 1 112 ? -14.969 4.932 16.161 1.00 90.88 112 LEU A O 1
ATOM 873 N N . ARG A 1 113 ? -14.853 6.600 14.691 1.00 89.62 113 ARG A N 1
ATOM 874 C CA . ARG A 1 113 ? -14.533 7.636 15.692 1.00 89.62 113 ARG A CA 1
ATOM 875 C C . ARG A 1 113 ? -15.451 7.636 16.913 1.00 89.62 113 ARG A C 1
ATOM 877 O O . ARG A 1 113 ? -14.978 7.843 18.022 1.00 89.62 113 ARG A O 1
ATOM 884 N N . GLN A 1 114 ? -16.742 7.366 16.713 1.00 88.88 114 GLN A N 1
ATOM 885 C CA . GLN A 1 114 ? -17.741 7.384 17.785 1.00 88.88 114 GLN A CA 1
ATOM 886 C C . GLN A 1 114 ? -17.582 6.217 18.766 1.00 88.88 114 GLN A C 1
ATOM 888 O O . GLN A 1 114 ? -17.965 6.333 19.924 1.00 88.88 114 GLN A O 1
ATOM 893 N N . THR A 1 115 ? -17.003 5.099 18.325 1.00 88.94 115 THR A N 1
ATOM 894 C CA . THR A 1 115 ? -16.768 3.916 19.164 1.00 88.94 115 THR A CA 1
ATOM 895 C C . THR A 1 115 ? -15.318 3.825 19.636 1.00 88.94 115 THR A C 1
ATOM 897 O O . THR A 1 115 ? -15.062 3.388 20.757 1.00 88.94 115 THR A O 1
ATOM 900 N N . LEU A 1 116 ? -14.371 4.257 18.802 1.00 86.44 116 LEU A N 1
ATOM 901 C CA . LEU A 1 116 ? -12.933 4.180 19.038 1.00 86.44 116 LEU A CA 1
ATOM 902 C C . LEU A 1 116 ? -12.435 5.299 19.964 1.00 86.44 116 LEU A C 1
ATOM 904 O O . LEU A 1 116 ? -11.770 5.007 20.956 1.00 86.44 116 LEU A O 1
ATOM 908 N N . LEU A 1 117 ? -12.762 6.569 19.685 1.00 86.00 117 LEU A N 1
ATOM 909 C CA . LEU A 1 117 ? -12.180 7.703 20.419 1.00 86.00 117 LEU A CA 1
ATOM 910 C C . LEU A 1 117 ? -12.546 7.727 21.913 1.00 86.00 117 LEU A C 1
ATOM 912 O O . LEU A 1 117 ? -11.637 7.944 22.717 1.00 86.00 117 LEU A O 1
ATOM 916 N N . PRO A 1 118 ? -13.795 7.433 22.337 1.00 87.81 118 PRO A N 1
ATOM 917 C CA . PRO A 1 118 ? -14.125 7.398 23.763 1.00 87.81 118 PRO A CA 1
ATOM 918 C C . PRO A 1 118 ? -13.336 6.342 24.551 1.00 87.81 118 PRO A C 1
ATOM 920 O O . PRO A 1 118 ? -13.105 6.515 25.744 1.00 87.81 118 PRO A O 1
ATOM 923 N N . ARG A 1 119 ? -12.900 5.257 23.894 1.00 86.31 119 ARG A N 1
ATOM 924 C CA . ARG A 1 119 ? -12.154 4.153 24.524 1.00 86.31 119 ARG A CA 1
ATOM 925 C C . ARG A 1 119 ? -10.654 4.418 24.638 1.00 86.31 119 ARG A C 1
ATOM 927 O O . ARG A 1 119 ? -10.004 3.841 25.502 1.00 86.31 119 ARG A O 1
ATOM 934 N N . LEU A 1 120 ? -10.105 5.269 23.773 1.00 81.50 120 LEU A N 1
ATOM 935 C CA . LEU A 1 120 ? -8.671 5.563 23.727 1.00 81.50 120 LEU A CA 1
ATOM 936 C C . LEU A 1 120 ? -8.224 6.522 24.846 1.00 81.50 120 LEU A C 1
ATOM 938 O O . LEU A 1 120 ? -7.052 6.532 25.222 1.00 81.50 120 LEU A O 1
ATOM 942 N N . GLY A 1 121 ? -9.138 7.323 25.402 1.00 82.62 121 GLY A N 1
ATOM 943 C CA . GLY A 1 121 ? -8.778 8.385 26.343 1.00 82.62 121 GLY A CA 1
ATOM 944 C C . GLY A 1 121 ? -7.829 9.421 25.715 1.00 82.62 121 GLY A C 1
ATOM 945 O O . GLY A 1 121 ? -7.609 9.441 24.506 1.00 82.62 121 GLY A O 1
ATOM 946 N N . GLN A 1 122 ? -7.243 10.299 26.535 1.00 79.62 122 GLN A N 1
ATOM 947 C CA . GLN A 1 122 ? -6.434 11.427 26.041 1.00 79.62 122 GLN A CA 1
ATOM 948 C C . GLN A 1 122 ? -5.108 11.002 25.382 1.00 79.62 122 GLN A C 1
ATOM 950 O O . GLN A 1 122 ? -4.643 11.667 24.461 1.00 79.62 122 GLN A O 1
ATOM 955 N N . MET A 1 123 ? -4.505 9.892 25.825 1.00 78.06 123 MET A N 1
ATOM 956 C CA . MET A 1 123 ? -3.220 9.408 25.295 1.00 78.06 123 MET A CA 1
ATOM 957 C C . MET A 1 123 ? -3.356 8.300 24.246 1.00 78.06 123 MET A C 1
ATOM 959 O O . MET A 1 123 ? -2.386 8.008 23.552 1.00 78.06 123 MET A O 1
ATOM 963 N N . GLY A 1 124 ? -4.527 7.676 24.097 1.00 79.44 124 GLY A N 1
ATOM 964 C CA . GLY A 1 124 ? -4.647 6.502 23.235 1.00 79.44 124 GLY A CA 1
ATOM 965 C C . GLY A 1 124 ? -4.556 6.819 21.747 1.00 79.44 124 GLY A C 1
ATOM 966 O O . GLY A 1 124 ? -4.015 6.007 21.009 1.00 79.44 124 GLY A O 1
ATOM 967 N N . LEU A 1 125 ? -5.014 7.992 21.292 1.00 79.25 125 LEU A N 1
ATOM 968 C CA . LEU A 1 125 ? -4.877 8.370 19.880 1.00 79.25 125 LEU A CA 1
ATOM 969 C C . LEU A 1 125 ? -3.405 8.628 19.488 1.00 79.25 125 LEU A C 1
ATOM 971 O O . LEU A 1 125 ? -2.961 8.008 18.524 1.00 79.25 125 LEU A O 1
ATOM 975 N N . PRO A 1 126 ? -2.616 9.437 20.227 1.00 75.88 126 PRO A N 1
ATOM 976 C CA . PRO A 1 126 ? -1.179 9.568 19.973 1.00 75.88 126 PRO A CA 1
ATOM 977 C C . PRO A 1 126 ? -0.424 8.234 20.019 1.00 75.88 126 PRO A C 1
ATOM 979 O O . PRO A 1 126 ? 0.399 7.969 19.147 1.00 75.88 126 PRO A O 1
ATOM 982 N N . VAL A 1 127 ? -0.731 7.371 20.996 1.00 79.81 127 VAL A N 1
ATOM 983 C CA . VAL A 1 127 ? -0.099 6.046 21.119 1.00 79.81 127 VAL A CA 1
ATOM 984 C C . VAL A 1 127 ? -0.468 5.144 19.944 1.00 79.81 127 VAL A C 1
ATOM 986 O O . VAL A 1 127 ? 0.408 4.490 19.390 1.00 79.81 127 VAL A O 1
ATOM 989 N N . LEU A 1 128 ? -1.735 5.132 19.520 1.00 82.50 128 LEU A N 1
ATOM 990 C CA . LEU A 1 128 ? -2.180 4.363 18.359 1.00 82.50 128 LEU A CA 1
ATOM 991 C C . LEU A 1 128 ? -1.483 4.833 17.079 1.00 82.50 128 LEU A C 1
ATOM 993 O O . LEU A 1 128 ? -1.026 4.005 16.298 1.00 82.50 128 LEU A O 1
ATOM 997 N N . VAL A 1 129 ? -1.371 6.148 16.874 1.00 81.50 129 VAL A N 1
ATOM 998 C CA . VAL A 1 129 ? -0.662 6.716 15.718 1.00 81.50 129 VAL A CA 1
ATOM 999 C C . VAL A 1 129 ? 0.815 6.322 15.741 1.00 81.50 129 VAL A C 1
ATOM 1001 O O . VAL A 1 129 ? 1.322 5.853 14.725 1.00 81.50 129 VAL A O 1
ATOM 1004 N N . ALA A 1 130 ? 1.487 6.442 16.890 1.00 76.88 130 ALA A N 1
ATOM 1005 C CA . ALA A 1 130 ? 2.881 6.023 17.037 1.00 76.88 130 ALA A CA 1
ATOM 1006 C C . ALA A 1 130 ? 3.052 4.519 16.768 1.00 76.88 130 ALA A C 1
ATOM 1008 O O . ALA A 1 130 ? 3.959 4.115 16.047 1.00 76.88 130 ALA A O 1
ATOM 1009 N N . TRP A 1 131 ? 2.146 3.689 17.284 1.00 83.38 131 TRP A N 1
ATOM 1010 C CA . TRP A 1 131 ? 2.191 2.243 17.092 1.00 83.38 131 TRP A CA 1
ATOM 1011 C C . TRP A 1 131 ? 1.968 1.839 15.629 1.00 83.38 131 TRP A C 1
ATOM 1013 O O . TRP A 1 131 ? 2.683 0.987 15.113 1.00 83.38 131 TRP A O 1
ATOM 1023 N N . LEU A 1 132 ? 1.031 2.491 14.931 1.00 85.44 132 LEU A N 1
ATOM 1024 C CA . LEU A 1 132 ? 0.787 2.266 13.502 1.00 85.44 132 LEU A CA 1
ATOM 1025 C C . LEU A 1 132 ? 1.943 2.752 12.621 1.00 85.44 132 LEU A C 1
ATOM 1027 O O . LEU A 1 132 ? 2.213 2.136 11.594 1.00 85.44 132 LEU A O 1
ATOM 1031 N N . ALA A 1 133 ? 2.623 3.833 13.009 1.00 78.56 133 ALA A N 1
ATOM 1032 C CA . ALA A 1 133 ? 3.810 4.322 12.308 1.00 78.56 133 ALA A CA 1
ATOM 1033 C C . ALA A 1 133 ? 5.009 3.370 12.458 1.00 78.56 133 ALA A C 1
ATOM 1035 O O . ALA A 1 133 ? 5.824 3.264 11.548 1.00 78.56 133 ALA A O 1
ATOM 1036 N N . LEU A 1 134 ? 5.094 2.657 13.585 1.00 79.50 134 LEU A N 1
ATOM 1037 C CA . LEU A 1 134 ? 6.159 1.695 13.892 1.00 79.50 134 LEU A CA 1
ATOM 1038 C C . LEU A 1 134 ? 5.769 0.246 13.605 1.00 79.50 134 LEU A C 1
ATOM 1040 O O . LEU A 1 134 ? 6.470 -0.679 14.014 1.00 79.50 134 LEU A O 1
ATOM 1044 N N . PHE A 1 135 ? 4.637 0.033 12.938 1.00 84.06 135 PHE A N 1
ATOM 1045 C CA . PHE A 1 135 ? 4.121 -1.300 12.699 1.00 84.06 135 PHE A CA 1
ATOM 1046 C C . PHE A 1 135 ? 5.080 -2.077 11.777 1.00 84.06 135 PHE A C 1
ATOM 1048 O O . PHE A 1 135 ? 5.253 -1.676 10.625 1.00 84.06 135 PHE A O 1
ATOM 1055 N N . PRO A 1 136 ? 5.687 -3.197 12.220 1.00 80.38 136 PRO A N 1
ATOM 1056 C CA . PRO A 1 136 ? 6.735 -3.866 11.443 1.00 80.38 136 PRO A CA 1
ATOM 1057 C C . PRO A 1 136 ? 6.290 -4.296 10.042 1.00 80.38 136 PRO A C 1
ATOM 1059 O O . PRO A 1 136 ? 7.070 -4.223 9.097 1.00 80.38 136 PRO A O 1
ATOM 1062 N N . ALA A 1 137 ? 5.021 -4.680 9.877 1.00 82.75 137 ALA A N 1
ATOM 1063 C CA . ALA A 1 137 ? 4.511 -5.064 8.566 1.00 82.75 137 ALA A CA 1
ATOM 1064 C C . ALA A 1 137 ? 4.432 -3.872 7.597 1.00 82.75 137 ALA A C 1
ATOM 1066 O O . ALA A 1 137 ? 4.686 -4.053 6.411 1.00 82.75 137 ALA A O 1
ATOM 1067 N N . LEU A 1 138 ? 4.134 -2.653 8.077 1.00 85.38 138 LEU A N 1
ATOM 1068 C CA . LEU A 1 138 ? 4.188 -1.449 7.236 1.00 85.38 138 LEU A CA 1
ATOM 1069 C C . LEU A 1 138 ? 5.596 -1.285 6.660 1.00 85.38 138 LEU A C 1
ATOM 1071 O O . LEU A 1 138 ? 5.754 -1.133 5.453 1.00 85.38 138 LEU A O 1
ATOM 1075 N N . HIS A 1 139 ? 6.602 -1.373 7.526 1.00 81.50 139 HIS A N 1
ATOM 1076 C CA . HIS A 1 139 ? 8.004 -1.242 7.146 1.00 81.50 139 HIS A CA 1
ATOM 1077 C C . HIS A 1 139 ? 8.427 -2.293 6.119 1.00 81.50 139 HIS A C 1
ATOM 1079 O O . HIS A 1 139 ? 8.942 -1.940 5.061 1.00 81.50 139 HIS A O 1
ATOM 1085 N N . GLN A 1 140 ? 8.110 -3.567 6.366 1.00 83.62 140 GLN A N 1
ATOM 1086 C CA . GLN A 1 140 ? 8.384 -4.638 5.405 1.00 83.62 140 GLN A CA 1
ATOM 1087 C C . GLN A 1 140 ? 7.708 -4.368 4.055 1.00 83.62 140 GLN A C 1
ATOM 1089 O O . GLN A 1 140 ? 8.341 -4.495 3.010 1.00 83.62 140 GLN A O 1
ATOM 1094 N N . HIS A 1 141 ? 6.445 -3.940 4.040 1.00 89.62 141 HIS A N 1
ATOM 1095 C CA . HIS A 1 141 ? 5.768 -3.659 2.777 1.00 89.62 141 HIS A CA 1
ATOM 1096 C C . HIS A 1 141 ? 6.380 -2.479 2.010 1.00 89.62 141 HIS A C 1
ATOM 1098 O O . HIS A 1 141 ? 6.419 -2.530 0.782 1.00 89.62 141 HIS A O 1
ATOM 1104 N N . LEU A 1 142 ? 6.876 -1.449 2.702 1.00 87.81 142 LEU A N 1
ATOM 1105 C CA . LEU A 1 142 ? 7.572 -0.327 2.065 1.00 87.81 142 LEU A CA 1
ATOM 1106 C C . LEU A 1 142 ? 8.923 -0.766 1.489 1.00 87.81 142 LEU A C 1
ATOM 1108 O O . LEU A 1 142 ? 9.198 -0.496 0.324 1.00 87.81 142 LEU A O 1
ATOM 1112 N N . ILE A 1 143 ? 9.708 -1.509 2.271 1.00 83.94 143 ILE A N 1
ATOM 1113 C CA . ILE A 1 143 ? 11.005 -2.070 1.871 1.00 83.94 143 ILE A CA 1
ATOM 1114 C C . ILE A 1 143 ? 10.895 -2.901 0.588 1.00 83.94 143 ILE A C 1
ATOM 1116 O O . ILE A 1 143 ? 11.654 -2.699 -0.355 1.00 83.94 143 ILE A O 1
ATOM 1120 N N . TYR A 1 144 ? 9.921 -3.812 0.527 1.00 84.62 144 TYR A N 1
ATOM 1121 C CA . TYR A 1 144 ? 9.750 -4.707 -0.620 1.00 84.62 144 TYR A CA 1
ATOM 1122 C C . TYR A 1 144 ? 8.913 -4.095 -1.758 1.00 84.62 144 TYR A C 1
ATOM 1124 O O . TYR A 1 144 ? 8.605 -4.791 -2.727 1.00 84.62 144 TYR A O 1
ATOM 1132 N N . GLY A 1 145 ? 8.490 -2.828 -1.641 1.00 87.88 145 GLY A N 1
ATOM 1133 C CA . GLY A 1 145 ? 7.608 -2.166 -2.611 1.00 87.88 145 GLY A CA 1
ATOM 1134 C C . GLY A 1 145 ? 6.300 -2.932 -2.856 1.00 87.88 14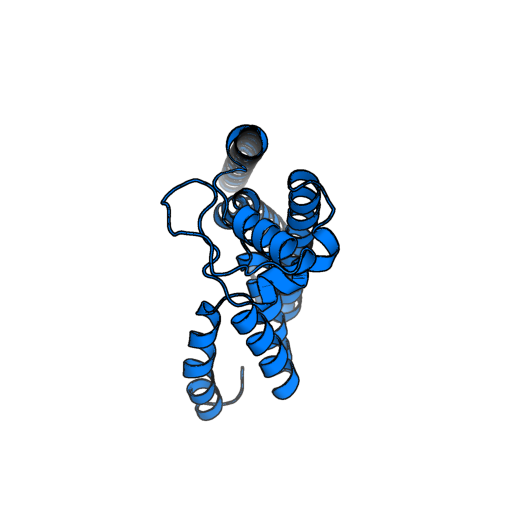5 GLY A C 1
ATOM 1135 O O . GLY A 1 145 ? 5.779 -2.992 -3.969 1.00 87.88 145 GLY A O 1
ATOM 1136 N N . GLN A 1 146 ? 5.772 -3.555 -1.808 1.00 90.50 146 GLN A N 1
ATOM 1137 C CA . GLN A 1 146 ? 4.631 -4.457 -1.872 1.00 90.50 146 GLN A CA 1
ATOM 1138 C C . GLN A 1 146 ? 3.301 -3.710 -2.063 1.00 90.50 146 GLN A C 1
ATOM 1140 O O . GLN A 1 146 ? 3.045 -2.679 -1.450 1.00 90.50 146 GLN A O 1
ATOM 1145 N N . VAL A 1 147 ? 2.397 -4.285 -2.865 1.00 93.69 147 VAL A N 1
ATOM 1146 C CA . VAL A 1 147 ? 1.095 -3.677 -3.237 1.00 93.69 147 VAL A CA 1
ATOM 1147 C C . VAL A 1 147 ? 0.021 -3.759 -2.135 1.00 93.69 147 VAL A C 1
ATOM 1149 O O . VAL A 1 147 ? -1.140 -3.394 -2.329 1.00 93.69 147 VAL A O 1
ATOM 1152 N N . GLN A 1 148 ? 0.364 -4.321 -0.976 1.00 93.81 148 GLN A N 1
ATOM 1153 C CA . GLN A 1 148 ? -0.586 -4.675 0.086 1.00 93.81 148 GLN A CA 1
ATOM 1154 C C . GLN A 1 148 ? -1.221 -3.432 0.720 1.00 93.81 148 GLN A C 1
ATOM 1156 O O . GLN A 1 148 ? -2.391 -3.468 1.095 1.00 93.81 148 GLN A O 1
ATOM 1161 N N . ILE A 1 149 ? -0.487 -2.320 0.774 1.00 95.38 149 ILE A N 1
ATOM 1162 C CA . ILE A 1 149 ? -0.963 -1.058 1.349 1.00 95.38 149 ILE A CA 1
ATOM 1163 C C . ILE A 1 149 ? -2.032 -0.411 0.451 1.00 95.38 149 ILE A C 1
ATOM 1165 O O . ILE A 1 149 ? -3.045 0.093 0.937 1.00 95.38 149 ILE A O 1
ATOM 1169 N N . GLN A 1 150 ? -1.852 -0.475 -0.867 1.00 97.00 150 GLN A N 1
ATOM 1170 C CA . GLN A 1 150 ? -2.824 -0.004 -1.856 1.00 97.00 150 GLN A CA 1
ATOM 1171 C C . GLN A 1 150 ? -4.096 -0.847 -1.784 1.00 97.00 150 GLN A C 1
ATOM 1173 O O . GLN A 1 150 ? -5.205 -0.313 -1.760 1.00 97.00 150 GLN A O 1
ATOM 1178 N N . ILE A 1 151 ? -3.935 -2.170 -1.687 1.00 96.88 151 ILE A N 1
ATOM 1179 C CA . ILE A 1 151 ? -5.059 -3.094 -1.523 1.00 96.88 151 ILE A CA 1
ATOM 1180 C C . ILE A 1 151 ? -5.811 -2.804 -0.223 1.00 96.88 151 ILE A C 1
ATOM 1182 O O . ILE A 1 151 ? -7.038 -2.757 -0.244 1.00 96.88 151 ILE A O 1
ATOM 1186 N N . LEU A 1 152 ? -5.116 -2.532 0.886 1.00 96.62 152 LEU A N 1
ATOM 1187 C CA . LEU A 1 152 ? -5.756 -2.120 2.136 1.00 96.62 152 LEU A CA 1
ATOM 1188 C C . LEU A 1 152 ? -6.640 -0.881 1.933 1.00 96.62 152 LEU A C 1
ATOM 1190 O O . LEU A 1 152 ? -7.796 -0.894 2.353 1.00 96.62 152 LEU A O 1
ATOM 1194 N N . LEU A 1 153 ? -6.141 0.160 1.258 1.00 98.25 153 LEU A N 1
ATOM 1195 C CA . LEU A 1 153 ? -6.934 1.361 0.978 1.00 98.25 153 LEU A CA 1
ATOM 1196 C C . LEU A 1 153 ? -8.185 1.043 0.142 1.00 98.25 153 LEU A C 1
ATOM 1198 O O . LEU A 1 153 ? -9.278 1.505 0.479 1.00 98.25 153 LEU A O 1
ATOM 1202 N N . LEU A 1 154 ? -8.046 0.235 -0.913 1.00 98.19 154 LEU A N 1
ATOM 1203 C CA . LEU A 1 154 ? -9.175 -0.183 -1.753 1.00 98.19 154 LEU A CA 1
ATOM 1204 C C . LEU A 1 154 ? -10.225 -0.955 -0.947 1.00 98.19 154 LEU A C 1
ATOM 1206 O O . LEU A 1 154 ? -11.419 -0.682 -1.070 1.00 98.19 154 LEU A O 1
ATOM 1210 N N . LEU A 1 155 ? -9.790 -1.873 -0.081 1.00 97.31 155 LEU A N 1
ATOM 1211 C CA . LEU A 1 155 ? -10.677 -2.663 0.774 1.00 97.31 155 LEU A CA 1
ATOM 1212 C C . LEU A 1 155 ? -11.373 -1.809 1.839 1.00 97.31 155 LEU A C 1
ATOM 1214 O O . LEU A 1 155 ? -12.569 -1.986 2.073 1.00 97.31 155 LEU A O 1
ATOM 1218 N N . VAL A 1 156 ? -10.675 -0.842 2.441 1.00 97.31 156 VAL A N 1
ATOM 1219 C CA . VAL A 1 156 ? -11.286 0.140 3.353 1.00 97.31 156 VAL A CA 1
ATOM 1220 C C . VAL A 1 156 ? -12.331 0.974 2.613 1.00 97.31 156 VAL A C 1
ATOM 1222 O O . VAL A 1 156 ? -13.438 1.163 3.119 1.00 97.31 156 VAL A O 1
ATOM 1225 N N . GLY A 1 157 ? -12.026 1.429 1.396 1.00 97.75 157 GLY A N 1
ATOM 1226 C CA . GLY A 1 157 ? -12.983 2.132 0.543 1.00 97.75 157 GLY A CA 1
ATOM 1227 C C . GLY A 1 157 ? -14.218 1.282 0.229 1.00 97.75 157 GLY A C 1
ATOM 1228 O O . GLY A 1 157 ? -15.345 1.759 0.383 1.00 97.75 157 GLY A O 1
ATOM 1229 N N . ALA A 1 158 ? -14.020 0.014 -0.140 1.00 96.25 158 ALA A N 1
ATOM 1230 C CA . ALA A 1 158 ? -15.101 -0.929 -0.416 1.00 96.25 158 ALA A CA 1
ATOM 1231 C C . ALA A 1 158 ? -15.986 -1.145 0.821 1.00 96.25 158 ALA A C 1
ATOM 1233 O O . ALA A 1 158 ? -17.206 -1.005 0.739 1.00 96.25 158 ALA A O 1
ATOM 1234 N N . TRP A 1 159 ? -15.381 -1.381 1.988 1.00 94.94 159 TRP A N 1
ATOM 1235 C CA . TRP A 1 159 ? -16.089 -1.505 3.264 1.00 94.94 159 TRP A CA 1
ATOM 1236 C C . TRP A 1 159 ? -16.935 -0.263 3.585 1.00 94.94 159 TRP A C 1
ATOM 1238 O O . TRP A 1 159 ? -18.108 -0.376 3.947 1.00 94.94 159 TRP A O 1
ATOM 1248 N N . LEU A 1 160 ? -16.387 0.939 3.394 1.00 95.62 160 LEU A N 1
ATOM 1249 C CA . LEU A 1 160 ? -17.119 2.187 3.626 1.00 95.62 160 LEU A CA 1
ATOM 1250 C C . LEU A 1 160 ? -18.272 2.419 2.648 1.00 95.62 160 LEU A C 1
ATOM 1252 O O . LEU A 1 160 ? -19.243 3.093 3.008 1.00 95.62 160 LEU A O 1
ATOM 1256 N N . LEU A 1 161 ? -18.161 1.916 1.421 1.00 95.06 161 LEU A N 1
ATOM 1257 C CA . LEU A 1 161 ? -19.226 1.978 0.423 1.00 95.06 161 LEU A CA 1
ATOM 1258 C C . LEU A 1 161 ? -20.336 0.972 0.733 1.00 95.06 161 LEU A C 1
ATOM 1260 O O . LEU A 1 161 ? -21.505 1.348 0.644 1.00 95.06 161 LEU A O 1
ATOM 1264 N N . LEU A 1 162 ? -19.996 -0.231 1.207 1.00 92.06 162 LEU A N 1
ATOM 1265 C CA . LEU A 1 162 ? -20.977 -1.209 1.703 1.00 92.06 162 LEU A CA 1
ATOM 1266 C C . LEU A 1 162 ? -21.774 -0.658 2.890 1.00 92.06 162 LEU A C 1
ATOM 1268 O O . LEU A 1 162 ? -23.002 -0.716 2.889 1.00 92.06 162 LEU A O 1
ATOM 1272 N N . ARG A 1 163 ? -21.113 -0.004 3.859 1.00 89.62 163 ARG A N 1
ATOM 1273 C CA . ARG A 1 163 ? -21.807 0.668 4.981 1.00 89.62 163 ARG A CA 1
ATOM 1274 C C . ARG A 1 163 ? -22.779 1.763 4.529 1.00 89.62 163 ARG A C 1
ATOM 1276 O O . ARG A 1 163 ? -23.706 2.102 5.257 1.00 89.62 163 ARG A O 1
ATOM 1283 N N . ARG A 1 164 ? -22.565 2.330 3.339 1.00 91.50 164 ARG A N 1
ATOM 1284 C CA . ARG A 1 164 ? -23.436 3.338 2.717 1.00 91.50 164 ARG A CA 1
ATOM 1285 C C . ARG A 1 164 ? -24.409 2.749 1.690 1.00 91.50 164 ARG A C 1
ATOM 1287 O O . ARG A 1 164 ? -25.034 3.524 0.974 1.00 91.50 164 ARG A O 1
ATOM 1294 N N . GLN A 1 165 ? -24.534 1.422 1.608 1.00 91.31 165 GLN A N 1
ATOM 1295 C CA . GLN A 1 165 ? -25.402 0.719 0.652 1.00 91.31 165 GLN A CA 1
ATOM 1296 C C . GLN A 1 165 ? -25.087 1.068 -0.818 1.00 91.31 165 GLN A C 1
ATOM 1298 O O . GLN A 1 165 ? -25.978 1.176 -1.659 1.00 91.31 165 GLN A O 1
ATOM 1303 N N . ARG A 1 166 ? -23.805 1.303 -1.138 1.00 92.75 166 ARG A N 1
ATOM 1304 C CA . ARG A 1 166 ? -23.317 1.591 -2.500 1.00 92.75 166 ARG A CA 1
ATOM 1305 C C . ARG A 1 166 ? -22.596 0.379 -3.085 1.00 92.75 166 ARG A C 1
ATOM 1307 O O . ARG A 1 166 ? -21.420 0.458 -3.444 1.00 92.75 166 ARG A O 1
ATOM 1314 N N . ASP A 1 167 ? -23.319 -0.726 -3.194 1.00 91.00 167 ASP A N 1
ATOM 1315 C CA . ASP A 1 167 ? -22.764 -2.056 -3.472 1.00 91.00 167 ASP A CA 1
ATOM 1316 C C . ASP A 1 167 ? -22.003 -2.127 -4.803 1.00 91.00 167 ASP A C 1
ATOM 1318 O O . ASP A 1 167 ? -20.921 -2.702 -4.859 1.00 91.00 167 ASP A O 1
ATOM 1322 N N . GLY A 1 168 ? -22.495 -1.462 -5.857 1.00 92.56 168 GLY A N 1
ATOM 1323 C CA . GLY A 1 168 ? -21.810 -1.430 -7.156 1.00 92.56 168 GLY A CA 1
ATOM 1324 C C . GLY A 1 168 ? -20.421 -0.784 -7.095 1.00 92.56 168 GLY A C 1
ATOM 1325 O O . GLY A 1 168 ? -19.460 -1.310 -7.652 1.00 92.56 168 GLY A O 1
ATOM 1326 N N . TRP A 1 169 ? -20.279 0.319 -6.354 1.00 96.00 169 TRP A N 1
ATOM 1327 C CA . TRP A 1 169 ? -18.983 0.981 -6.169 1.00 96.00 169 TRP A CA 1
ATOM 1328 C C . TRP A 1 169 ? -18.059 0.182 -5.251 1.00 96.00 169 TRP A C 1
ATOM 1330 O O . TRP A 1 169 ? -16.853 0.131 -5.491 1.00 96.00 169 TRP A O 1
ATOM 1340 N N . ALA A 1 170 ? -18.614 -0.469 -4.225 1.00 94.44 170 ALA A N 1
ATOM 1341 C CA . ALA A 1 170 ? -17.848 -1.367 -3.369 1.00 94.44 170 ALA A CA 1
ATOM 1342 C C . ALA A 1 170 ? -17.297 -2.567 -4.155 1.00 94.44 170 ALA A C 1
ATOM 1344 O O . ALA A 1 170 ? -16.112 -2.882 -4.044 1.00 94.44 170 ALA A O 1
ATOM 1345 N N . GLY A 1 171 ? -18.136 -3.183 -4.993 1.00 93.81 171 GLY A N 1
ATOM 1346 C CA . GLY A 1 171 ? -17.742 -4.250 -5.908 1.00 93.81 171 GLY A CA 1
ATOM 1347 C C . GLY A 1 171 ? -16.685 -3.791 -6.911 1.00 93.81 171 GLY A C 1
ATOM 1348 O O . GLY A 1 171 ? -15.728 -4.519 -7.148 1.00 93.81 171 GLY A O 1
ATOM 1349 N N . GLY A 1 172 ? -16.792 -2.561 -7.426 1.00 96.44 172 GLY A N 1
ATOM 1350 C CA . GLY A 1 172 ? -15.775 -1.958 -8.293 1.00 96.44 172 GLY A CA 1
ATOM 1351 C C . GLY A 1 172 ? -14.402 -1.852 -7.622 1.00 96.44 172 GLY A C 1
ATOM 1352 O O . GLY A 1 172 ? -13.410 -2.308 -8.188 1.00 96.44 172 GLY A O 1
ATOM 1353 N N . LEU A 1 173 ? -14.332 -1.322 -6.395 1.00 97.12 173 LEU A N 1
ATOM 1354 C CA . LEU A 1 173 ? -13.067 -1.234 -5.649 1.00 97.12 173 LEU A CA 1
ATOM 1355 C C . LEU A 1 173 ? -12.486 -2.611 -5.310 1.00 97.12 173 LEU A C 1
ATOM 1357 O O . LEU A 1 173 ? -11.275 -2.807 -5.423 1.00 97.12 173 LEU A O 1
ATOM 1361 N N . LEU A 1 174 ? -13.334 -3.571 -4.932 1.00 96.19 174 LEU A N 1
ATOM 1362 C CA . LEU A 1 174 ? -12.903 -4.949 -4.696 1.00 96.19 174 LEU A CA 1
ATOM 1363 C C . LEU A 1 174 ? -12.381 -5.600 -5.985 1.00 96.19 174 LEU A C 1
ATOM 1365 O O . LEU A 1 174 ? -11.334 -6.241 -5.961 1.00 96.19 174 LEU A O 1
ATOM 1369 N N . GLY A 1 175 ? -13.065 -5.395 -7.111 1.00 96.12 175 GLY A N 1
ATOM 1370 C CA . GLY A 1 175 ? -12.639 -5.877 -8.423 1.00 96.12 175 GLY A CA 1
ATOM 1371 C C . GLY A 1 175 ? -11.275 -5.321 -8.828 1.00 96.12 175 GLY A C 1
ATOM 1372 O O . GLY A 1 175 ? -10.415 -6.086 -9.257 1.0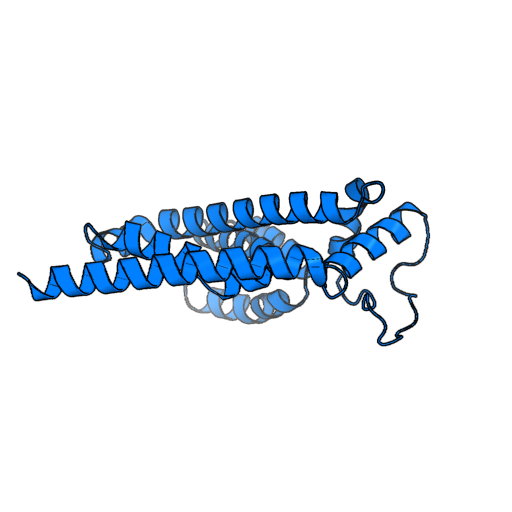0 96.12 175 GLY A O 1
ATOM 1373 N N . VAL A 1 176 ? -11.030 -4.025 -8.603 1.00 97.50 176 VAL A N 1
ATOM 1374 C CA . VAL A 1 176 ? -9.702 -3.420 -8.811 1.00 97.50 176 VAL A CA 1
ATOM 1375 C C . VAL A 1 176 ? -8.659 -4.060 -7.893 1.00 97.50 176 VAL A C 1
ATOM 1377 O O . VAL A 1 176 ? -7.574 -4.399 -8.356 1.00 97.50 176 VAL A O 1
ATOM 1380 N N . ALA A 1 177 ? -8.974 -4.289 -6.615 1.00 97.12 177 ALA A N 1
ATOM 1381 C CA . ALA A 1 177 ? -8.044 -4.931 -5.685 1.00 97.12 177 ALA A CA 1
ATOM 1382 C C . ALA A 1 177 ? -7.652 -6.351 -6.140 1.00 97.12 177 ALA A C 1
ATOM 1384 O O . ALA A 1 177 ? -6.470 -6.693 -6.118 1.00 97.12 177 ALA A O 1
ATOM 1385 N N . ILE A 1 178 ? -8.626 -7.141 -6.608 1.00 96.06 178 ILE A N 1
ATOM 1386 C CA . ILE A 1 178 ? -8.419 -8.486 -7.173 1.00 96.06 178 ILE A CA 1
ATOM 1387 C C . ILE A 1 178 ? -7.580 -8.423 -8.450 1.00 96.06 178 ILE A C 1
ATOM 1389 O O . ILE A 1 178 ? -6.670 -9.229 -8.645 1.00 96.06 178 ILE A O 1
ATOM 1393 N N . ALA A 1 179 ? -7.875 -7.450 -9.312 1.00 96.25 179 ALA A N 1
ATOM 1394 C CA . ALA A 1 179 ? -7.146 -7.239 -10.550 1.00 96.25 179 ALA A CA 1
ATOM 1395 C C . ALA A 1 179 ? -5.704 -6.769 -10.313 1.00 96.25 179 ALA A C 1
ATOM 1397 O O . ALA A 1 179 ? -4.892 -6.928 -11.210 1.00 96.25 179 ALA A O 1
ATOM 1398 N N . ILE A 1 180 ? -5.363 -6.226 -9.138 1.00 95.12 180 ILE A N 1
ATOM 1399 C CA . ILE A 1 180 ? -3.975 -5.920 -8.750 1.00 95.12 180 ILE A CA 1
ATOM 1400 C C . ILE A 1 180 ? -3.283 -7.156 -8.159 1.00 95.12 180 ILE A C 1
ATOM 1402 O O . ILE A 1 180 ? -2.136 -7.444 -8.499 1.00 95.12 180 ILE A O 1
ATOM 1406 N N . LYS A 1 181 ? -3.948 -7.900 -7.266 1.00 93.38 181 LYS A N 1
ATOM 1407 C CA . LYS A 1 181 ? -3.425 -9.146 -6.679 1.00 93.38 181 LYS A CA 1
ATOM 1408 C C . LYS A 1 181 ? -4.589 -10.067 -6.359 1.00 93.38 181 LYS A C 1
ATOM 1410 O O . LYS A 1 181 ? -5.575 -9.615 -5.805 1.00 93.38 181 LYS A O 1
ATOM 1415 N N . LEU A 1 182 ? -4.462 -11.363 -6.633 1.00 91.69 182 LEU A N 1
ATOM 1416 C CA . LEU A 1 182 ? -5.605 -12.284 -6.608 1.00 91.69 182 LEU A CA 1
ATOM 1417 C C . LEU A 1 182 ? -6.205 -12.535 -5.207 1.00 91.69 182 LEU A C 1
ATOM 1419 O O . LEU A 1 182 ? -7.389 -12.838 -5.097 1.00 91.69 182 LEU A O 1
ATOM 1423 N N . PHE A 1 183 ? -5.430 -12.402 -4.124 1.00 90.56 183 PHE A N 1
ATOM 1424 C CA . PHE A 1 183 ? -5.856 -12.823 -2.778 1.00 90.56 183 PHE A CA 1
ATOM 1425 C C . PHE A 1 183 ? -7.177 -12.209 -2.247 1.00 90.56 183 PHE A C 1
ATOM 1427 O O . PHE A 1 183 ? -7.904 -12.930 -1.559 1.00 90.56 183 PHE A O 1
ATOM 1434 N N . PRO A 1 184 ? -7.569 -10.947 -2.547 1.00 91.81 184 PRO A N 1
ATOM 1435 C CA . PRO A 1 184 ? -8.845 -10.389 -2.108 1.00 91.81 184 PRO A CA 1
ATOM 1436 C C . PRO A 1 184 ? -10.055 -11.097 -2.729 1.00 91.81 184 PRO A C 1
ATOM 1438 O O . PRO A 1 184 ? -11.169 -10.900 -2.250 1.00 91.81 184 PRO A O 1
ATOM 1441 N N . ALA A 1 185 ? -9.868 -11.953 -3.74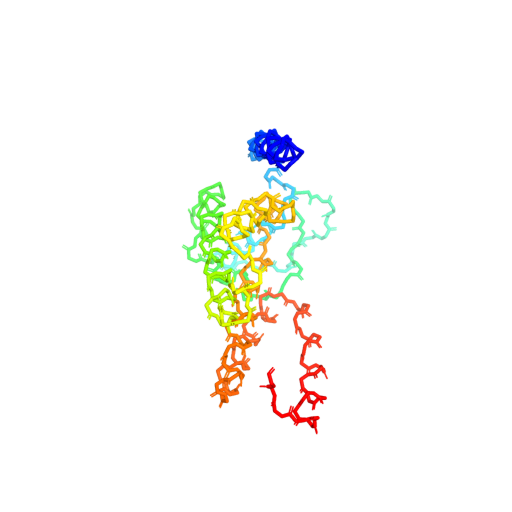2 1.00 90.25 185 ALA A N 1
ATOM 1442 C CA . ALA A 1 185 ? -10.941 -12.756 -4.329 1.00 90.25 185 ALA A CA 1
ATOM 1443 C C . ALA A 1 185 ? -11.603 -13.678 -3.295 1.00 90.25 185 ALA A C 1
ATOM 1445 O O . ALA A 1 185 ? -12.791 -13.970 -3.406 1.00 90.25 185 ALA A O 1
ATOM 1446 N N . LEU A 1 186 ? -10.880 -14.057 -2.234 1.00 88.69 186 LEU A N 1
ATOM 1447 C CA . LEU A 1 186 ? -11.444 -14.801 -1.106 1.00 88.69 186 LEU A CA 1
ATOM 1448 C C . LEU A 1 186 ? -12.604 -14.049 -0.429 1.00 88.69 186 LEU A C 1
ATOM 1450 O O . LEU A 1 186 ? -13.547 -14.674 0.050 1.00 88.69 186 LEU A O 1
ATOM 1454 N N . LEU A 1 187 ? -12.592 -12.711 -0.441 1.00 85.12 187 LEU A N 1
ATOM 1455 C CA . LEU A 1 187 ? -13.678 -11.903 0.122 1.00 85.12 187 LEU A CA 1
ATOM 1456 C C . LEU A 1 187 ? -14.971 -12.022 -0.692 1.00 85.12 187 LEU A C 1
ATOM 1458 O O . LEU A 1 187 ? -16.052 -11.907 -0.118 1.00 85.12 187 LEU A O 1
ATOM 1462 N N . VAL A 1 188 ? -14.884 -12.307 -1.997 1.00 83.25 188 VAL A N 1
ATOM 1463 C CA . VAL A 1 188 ? -16.060 -12.531 -2.855 1.00 83.25 188 VAL A CA 1
ATOM 1464 C C . VAL A 1 188 ? -16.849 -13.750 -2.386 1.00 83.25 188 VAL A C 1
ATOM 1466 O O . VAL A 1 188 ? -18.074 -13.716 -2.399 1.00 83.25 188 VAL A O 1
ATOM 1469 N N . VAL A 1 189 ? -16.168 -14.792 -1.901 1.00 78.56 189 VAL A N 1
ATOM 1470 C CA . VAL A 1 189 ? -16.819 -15.995 -1.357 1.00 78.56 189 VAL A CA 1
ATOM 1471 C C . VAL A 1 189 ? -17.549 -15.689 -0.043 1.00 78.56 189 VAL A C 1
ATOM 1473 O O . VAL A 1 189 ? -18.632 -16.212 0.203 1.00 78.56 189 VAL A O 1
ATOM 1476 N N . CYS A 1 190 ? -16.996 -14.803 0.790 1.00 69.44 190 CYS A N 1
ATOM 1477 C CA . CYS A 1 190 ? -17.570 -14.447 2.092 1.00 69.44 190 CYS A CA 1
ATOM 1478 C C . CYS A 1 190 ? -18.711 -13.412 2.014 1.00 69.44 190 CYS A C 1
ATOM 1480 O O . CYS A 1 190 ? -19.558 -13.354 2.908 1.00 69.44 190 CYS A O 1
ATOM 1482 N N . LEU A 1 191 ? -18.755 -12.582 0.967 1.00 69.31 191 LEU A N 1
ATOM 1483 C CA . LEU A 1 191 ? -19.735 -11.496 0.826 1.00 69.31 191 LEU A CA 1
ATOM 1484 C C . LEU A 1 191 ? -21.209 -11.963 0.787 1.00 69.31 191 LEU A C 1
ATOM 1486 O O . LEU A 1 191 ? -22.008 -11.384 1.533 1.00 69.31 191 LEU A O 1
ATOM 1490 N N . PRO A 1 192 ? -21.593 -13.012 0.027 1.00 63.41 192 PRO A N 1
ATOM 1491 C CA . PRO A 1 192 ? -22.961 -13.536 0.010 1.00 63.41 192 PRO A CA 1
ATOM 1492 C C . PRO A 1 192 ? -23.449 -13.979 1.392 1.00 63.41 192 PRO A C 1
ATOM 1494 O O . PRO A 1 192 ? -24.609 -13.770 1.739 1.00 63.41 192 PRO A O 1
ATOM 1497 N N . TYR A 1 193 ? -22.547 -14.532 2.210 1.00 55.53 193 TYR A N 1
ATOM 1498 C CA . TYR A 1 193 ? -22.867 -14.992 3.561 1.00 55.53 193 TYR A CA 1
ATOM 1499 C C . TYR A 1 193 ? -23.230 -13.824 4.495 1.00 55.53 193 TYR A C 1
ATOM 1501 O O . TYR A 1 193 ? -24.157 -13.921 5.296 1.00 55.53 193 TYR A O 1
ATOM 1509 N N . SER A 1 194 ? -22.557 -12.677 4.345 1.00 54.78 194 SER A N 1
ATOM 1510 C CA . SER A 1 194 ? -22.845 -11.463 5.126 1.00 54.78 194 SER A CA 1
ATOM 1511 C C . SER A 1 194 ? -24.141 -10.752 4.712 1.00 54.78 194 SER A C 1
ATOM 1513 O O . SER A 1 194 ? -24.838 -10.204 5.565 1.00 54.78 194 SER A O 1
ATOM 1515 N N . ALA A 1 195 ? -24.509 -10.799 3.426 1.00 56.56 195 ALA A N 1
ATOM 1516 C CA . ALA A 1 195 ? -25.742 -10.189 2.922 1.00 56.56 195 ALA A CA 1
ATOM 1517 C C . ALA A 1 195 ? -27.004 -10.924 3.416 1.00 56.56 195 ALA A C 1
ATOM 1519 O O . ALA A 1 195 ? -28.050 -10.299 3.599 1.00 56.56 195 ALA A O 1
ATOM 1520 N N . ALA A 1 196 ? -26.893 -12.229 3.681 1.00 53.22 196 ALA A N 1
ATOM 1521 C CA . ALA A 1 196 ? -27.980 -13.065 4.185 1.00 53.22 196 ALA A CA 1
ATOM 1522 C C . ALA A 1 196 ? -28.239 -12.912 5.699 1.00 53.22 196 ALA A C 1
ATOM 1524 O O . ALA A 1 196 ? -29.349 -13.178 6.151 1.00 53.22 196 ALA A O 1
ATOM 1525 N N . CYS A 1 197 ? -27.250 -12.465 6.485 1.00 54.81 197 CYS A N 1
ATOM 1526 C CA . CYS A 1 197 ? -27.314 -12.479 7.955 1.00 54.81 197 CYS A CA 1
ATOM 1527 C C . CYS A 1 197 ? -27.736 -11.140 8.604 1.00 54.81 197 CYS A C 1
ATOM 1529 O O . CYS A 1 197 ? -27.776 -11.028 9.825 1.00 54.81 197 CYS A O 1
ATOM 1531 N N . GLY A 1 198 ? -28.088 -10.127 7.806 1.00 51.22 198 GLY A N 1
ATOM 1532 C CA . GLY A 1 198 ? -28.530 -8.818 8.298 1.00 51.22 198 GLY A CA 1
ATOM 1533 C C . GLY A 1 198 ? -27.476 -7.727 8.098 1.00 51.22 198 GLY A C 1
ATOM 1534 O O . GLY A 1 198 ? -26.340 -7.825 8.549 1.00 51.22 198 GLY A O 1
ATOM 1535 N N . ARG A 1 199 ? -27.884 -6.685 7.367 1.00 56.31 199 ARG A N 1
ATOM 1536 C CA . ARG A 1 199 ? -27.077 -5.580 6.826 1.00 56.31 199 ARG A CA 1
ATOM 1537 C C . ARG A 1 199 ? -26.107 -4.962 7.846 1.00 56.31 199 ARG A C 1
ATOM 1539 O O . ARG A 1 199 ? -26.551 -4.331 8.796 1.00 56.31 199 ARG A O 1
ATOM 1546 N N . TYR A 1 200 ? -24.809 -5.091 7.550 1.00 55.03 200 TYR A N 1
ATOM 1547 C CA . TYR A 1 200 ? -23.661 -4.278 7.988 1.00 55.03 200 TYR A CA 1
ATOM 1548 C C . TYR A 1 200 ? -23.918 -3.338 9.192 1.00 55.03 200 TYR A C 1
ATOM 1550 O O . TYR A 1 200 ? -24.045 -2.126 9.004 1.00 55.03 200 TYR A O 1
ATOM 1558 N N . CYS A 1 201 ? -23.994 -3.887 10.411 1.00 44.88 201 CYS A N 1
ATOM 1559 C CA . CYS A 1 201 ? -23.938 -3.096 11.649 1.00 44.88 201 CYS A CA 1
ATOM 1560 C C . CYS A 1 201 ? -22.553 -2.457 11.842 1.00 44.88 201 CYS A C 1
ATOM 1562 O O . CYS A 1 201 ? -21.540 -3.172 11.664 1.00 44.88 201 CYS A O 1
#

Sequence (201 aa):
MNLKIGLLWGFSVLSIALAAYIIADYTVFALFFIEATDFISYVLAAQRIGSGQPFYEVPVVFETPAPYIYPPLMAVVLVPFAGLPIELVFVGWTIFSIGCWVAAIALIVYALRQTLLPRLGQMGLPVLVAWLALFPALHQHLIYGQVQIQILLLLVGAWLLLRRQRDGWAGGLLGVAIAIKLFPALLVVCLPYSAACGRYC

pLDDT: mean 82.03, std 14.24, range [44.88, 98.25]